Protein AF-I4EIQ4-F1 (afdb_monomer_lite)

Radius of gyration: 16.97 Å; chains: 1; bounding box: 37×33×46 Å

Secondary structure (DSSP, 8-state):
------SSS------TTSHHHHHHHHHHHHHHHHHHHHS-SSSSEEEEEEEEEEE-HHHHHHHHHHHT-EEEEEEEEEE-TTS-EEEEEE-S---HHHHHHHHHHHHHHT-EEEEEEEEEEEE-SSIIIIIHHHH-TTEEEEE-HHHHHHHHHHHTT-----TTTS----PPPGGGGS--SPP-

Foldseek 3Di:
DFDFDDDQGGAGEFDCVPVVSVVVQQVVQVVVLVVCLVPPPDPWAKWKWFFLAADAPVRVVVVCVQQVWAFQKWKWWKAAPVGDIDIDIDRGDDDPVVVVVVCVVCVVVRIGTRHTGMTITITTSYCRHSVVSCVDNRTPDTGRVVVVVVVVCVVVVNDAPPPVPGDDRDYDDSRVVHDHGDDD

pLDDT: mean 83.02, std 15.6, range [35.25, 98.12]

Sequence (184 aa):
MVIVHRDDGPTVNVNFDDPTARDTYFAANRERIAALLADPPGNPIEVKVTFQKPVEWEQFVALRDDVGLQPWSYTFAEISPEGQKWALDHSVVPDDELIASAHREADYAGVCLLGMMVVEGTIPISAEGLGKLAADPRVLLADTTSVEAMQILEEHGIPVPSIDDGPDVHIPSPYWGLDWLPEK

Organism: NCBI:txid1129897

Structure (mmCIF, N/CA/C/O backbone):
data_AF-I4EIQ4-F1
#
_entry.id   AF-I4EIQ4-F1
#
loop_
_atom_site.group_PDB
_atom_site.id
_atom_site.type_symbol
_atom_site.label_atom_id
_atom_site.label_alt_id
_atom_site.label_comp_id
_atom_site.label_asym_id
_atom_site.label_entity_id
_atom_site.label_seq_id
_atom_site.pdbx_PDB_ins_code
_atom_site.Cartn_x
_atom_site.Cartn_y
_atom_site.Cartn_z
_atom_site.occupancy
_atom_site.B_iso_or_equiv
_atom_site.auth_seq_id
_atom_site.auth_comp_id
_atom_site.auth_asym_id
_atom_site.auth_atom_id
_atom_site.pdbx_PDB_model_num
ATOM 1 N N . MET A 1 1 ? -12.337 0.852 -16.578 1.00 38.12 1 MET A N 1
ATOM 2 C CA . MET A 1 1 ? -12.536 1.954 -17.544 1.00 38.12 1 MET A CA 1
ATOM 3 C C . MET A 1 1 ? -11.741 3.143 -17.038 1.00 38.12 1 MET A C 1
ATOM 5 O O . MET A 1 1 ? -12.058 3.615 -15.959 1.00 38.12 1 MET A O 1
ATOM 9 N N . VAL A 1 2 ? -10.696 3.551 -17.762 1.00 38.78 2 VAL A N 1
ATOM 10 C CA . VAL A 1 2 ? -9.850 4.704 -17.414 1.00 38.78 2 VAL A CA 1
ATOM 11 C C . VAL A 1 2 ? -10.578 5.978 -17.836 1.00 38.78 2 VAL A C 1
ATOM 13 O O . VAL A 1 2 ? -10.877 6.139 -19.018 1.00 38.78 2 VAL A O 1
ATOM 16 N N . ILE A 1 3 ? -10.901 6.857 -16.887 1.00 38.47 3 ILE A N 1
ATOM 17 C CA . ILE A 1 3 ? -11.478 8.175 -17.184 1.00 38.47 3 ILE A CA 1
ATOM 18 C C . ILE A 1 3 ? -10.372 9.217 -17.064 1.00 38.47 3 ILE A C 1
ATOM 20 O O . ILE A 1 3 ? -9.922 9.502 -15.958 1.00 38.47 3 ILE A O 1
ATOM 24 N N . VAL A 1 4 ? -9.981 9.781 -18.208 1.00 38.16 4 VAL A N 1
ATOM 25 C CA . VAL A 1 4 ? -9.043 10.902 -18.311 1.00 38.16 4 VAL A CA 1
ATOM 26 C C . VAL A 1 4 ? -9.839 12.205 -18.259 1.00 38.16 4 VAL A C 1
ATOM 28 O O . VAL A 1 4 ? -10.522 12.545 -19.225 1.00 38.16 4 VAL A O 1
ATOM 31 N N . HIS A 1 5 ? -9.769 12.935 -17.145 1.00 35.25 5 HIS A N 1
ATOM 32 C CA . HIS A 1 5 ? -10.213 14.331 -17.087 1.00 35.25 5 HIS A CA 1
ATOM 33 C C . HIS A 1 5 ? -9.047 15.255 -17.451 1.00 35.25 5 HIS A C 1
ATOM 35 O O . HIS A 1 5 ? -7.894 14.908 -17.225 1.00 35.25 5 HIS A O 1
ATOM 41 N N . ARG A 1 6 ? -9.339 16.403 -18.072 1.00 40.53 6 ARG A N 1
ATOM 42 C CA . ARG A 1 6 ? -8.344 17.421 -18.419 1.00 40.53 6 ARG A CA 1
ATOM 43 C C . ARG A 1 6 ? -8.787 18.768 -17.881 1.00 40.53 6 ARG A C 1
ATOM 45 O O . ARG A 1 6 ? -9.749 19.311 -18.404 1.00 40.53 6 ARG A O 1
ATOM 52 N N . ASP A 1 7 ? -8.026 19.236 -16.899 1.00 39.06 7 ASP A N 1
ATOM 53 C CA . ASP A 1 7 ? -7.585 20.627 -16.740 1.00 39.06 7 ASP A CA 1
ATOM 54 C C . ASP A 1 7 ? -6.151 20.652 -16.135 1.00 39.06 7 ASP A C 1
ATOM 56 O O . ASP A 1 7 ? -5.365 21.516 -16.514 1.00 39.06 7 ASP A O 1
ATOM 60 N N . ASP A 1 8 ? -5.740 19.598 -15.394 1.00 48.00 8 ASP A N 1
ATOM 61 C CA . ASP A 1 8 ? -4.433 19.514 -14.691 1.00 48.00 8 ASP A CA 1
ATOM 62 C C . ASP A 1 8 ? -3.483 18.375 -15.156 1.00 48.00 8 ASP A C 1
ATOM 64 O O . ASP A 1 8 ? -2.433 18.144 -14.566 1.00 48.00 8 ASP A O 1
ATOM 68 N N . GLY A 1 9 ? -3.823 17.643 -16.225 1.00 45.16 9 GLY A N 1
ATOM 69 C CA . GLY A 1 9 ? -3.060 16.476 -16.714 1.00 45.16 9 GLY A CA 1
ATOM 70 C C . GLY A 1 9 ? -3.927 15.217 -16.845 1.00 45.16 9 GLY A C 1
ATOM 71 O O . GLY A 1 9 ? -5.092 15.242 -16.456 1.00 45.16 9 GLY A O 1
ATOM 72 N N . PRO A 1 10 ? -3.440 14.125 -17.468 1.00 49.41 10 PRO A N 1
ATOM 73 C CA . PRO A 1 10 ? -4.243 12.922 -17.644 1.00 49.41 10 PRO A CA 1
ATOM 74 C C . PRO A 1 10 ? -4.363 12.118 -16.339 1.00 49.41 10 PRO A C 1
ATOM 76 O O . PRO A 1 10 ? -3.437 11.414 -15.956 1.00 49.41 10 PRO A O 1
ATOM 79 N N . THR A 1 11 ? -5.524 12.161 -15.684 1.00 52.06 11 THR A N 1
ATOM 80 C CA . THR A 1 11 ? -5.809 11.287 -14.531 1.00 52.06 11 THR A CA 1
ATOM 81 C C . THR A 1 11 ? -6.200 9.880 -14.990 1.00 52.06 11 THR A C 1
ATOM 83 O O . THR A 1 11 ? -6.986 9.723 -15.925 1.00 52.06 11 THR A O 1
ATOM 86 N N . VAL A 1 12 ? -5.700 8.842 -14.316 1.00 61.16 12 VAL A N 1
ATOM 87 C CA . VAL A 1 12 ? -6.130 7.450 -14.514 1.00 61.16 12 VAL A CA 1
ATOM 88 C C . VAL A 1 12 ? -6.955 7.018 -13.307 1.00 61.16 12 VAL A C 1
ATOM 90 O O . VAL A 1 12 ? -6.425 6.854 -12.217 1.00 61.16 12 VAL A O 1
ATOM 93 N N . ASN A 1 13 ? -8.258 6.810 -13.505 1.00 65.62 13 ASN A N 1
ATOM 94 C CA . ASN A 1 13 ? -9.160 6.348 -12.448 1.00 65.62 13 ASN A CA 1
ATOM 95 C C . ASN A 1 13 ? -9.653 4.920 -12.689 1.00 65.62 13 ASN A C 1
ATOM 97 O O . ASN A 1 13 ? -9.972 4.535 -13.818 1.00 65.62 13 ASN A O 1
ATOM 101 N N . VAL A 1 14 ? -9.779 4.162 -11.601 1.00 74.00 14 VAL A N 1
ATOM 102 C CA . VAL A 1 14 ? -10.400 2.835 -11.563 1.00 74.00 14 VAL A CA 1
ATOM 103 C C . VAL A 1 14 ? -11.652 2.931 -10.699 1.00 74.00 14 VAL A C 1
ATOM 105 O O . VAL A 1 14 ? -11.593 3.394 -9.564 1.00 74.00 14 VAL A O 1
ATOM 108 N N . ASN A 1 15 ? -12.794 2.494 -11.232 1.00 80.56 15 ASN A N 1
ATOM 109 C CA . ASN A 1 15 ? -14.008 2.362 -10.433 1.00 80.56 15 ASN A CA 1
ATOM 110 C C . ASN A 1 15 ? -13.930 1.077 -9.598 1.00 80.56 15 ASN A C 1
ATOM 112 O O . ASN A 1 15 ? -14.175 -0.007 -10.124 1.00 80.56 15 ASN A O 1
ATOM 116 N N . PHE A 1 16 ? -13.589 1.198 -8.318 1.00 84.44 16 PHE A N 1
ATOM 117 C CA . PHE A 1 16 ? -13.493 0.055 -7.409 1.00 84.44 16 PHE A CA 1
ATOM 118 C C . PHE A 1 16 ? -14.843 -0.438 -6.866 1.00 84.44 16 PHE A C 1
ATOM 120 O O . PHE A 1 16 ? -14.894 -1.542 -6.320 1.00 84.44 16 PHE A O 1
ATOM 127 N N . ASP A 1 17 ? -15.928 0.318 -7.074 1.00 83.00 17 ASP A N 1
ATOM 128 C CA . ASP A 1 17 ? -17.291 -0.104 -6.723 1.00 83.00 17 ASP A CA 1
ATOM 129 C C . ASP A 1 17 ? -17.864 -1.117 -7.726 1.00 83.00 17 ASP A C 1
ATOM 131 O O . ASP A 1 17 ? -18.817 -1.827 -7.412 1.00 83.00 17 ASP A O 1
ATOM 135 N N . ASP A 1 18 ? -17.288 -1.208 -8.931 1.00 85.69 18 ASP A N 1
ATOM 136 C CA . ASP A 1 18 ? -17.570 -2.280 -9.888 1.00 85.69 18 ASP A CA 1
ATOM 137 C C . ASP A 1 18 ? -16.641 -3.474 -9.599 1.00 85.69 18 ASP A C 1
ATOM 139 O O . ASP A 1 18 ? -15.436 -3.391 -9.873 1.00 85.69 18 ASP A O 1
ATOM 143 N N . PRO A 1 19 ? -17.169 -4.613 -9.099 1.00 87.25 19 PRO A N 1
ATOM 144 C CA . PRO A 1 19 ? -16.361 -5.792 -8.803 1.00 87.25 19 PRO A CA 1
ATOM 145 C C . PRO A 1 19 ? -15.567 -6.291 -10.011 1.00 87.25 19 PRO A C 1
ATOM 147 O O . PRO A 1 19 ? -14.435 -6.737 -9.855 1.00 87.25 19 PRO A O 1
ATOM 150 N N . THR A 1 20 ? -16.113 -6.168 -11.223 1.00 88.69 20 THR A N 1
ATOM 151 C CA . THR A 1 20 ? -15.429 -6.605 -12.447 1.00 88.69 20 THR A CA 1
ATOM 152 C C . THR A 1 20 ? -14.213 -5.729 -12.715 1.00 88.69 20 THR A C 1
ATOM 154 O O . THR A 1 20 ? -13.130 -6.240 -13.008 1.00 88.69 20 THR A O 1
ATOM 157 N N . ALA A 1 21 ? -14.368 -4.408 -12.600 1.00 85.94 21 ALA A N 1
ATOM 158 C CA . ALA A 1 21 ? -13.275 -3.464 -12.800 1.00 85.94 21 ALA A CA 1
ATOM 159 C C . ALA A 1 21 ? -12.193 -3.614 -11.722 1.00 85.94 21 ALA A C 1
ATOM 161 O O . ALA A 1 21 ? -11.009 -3.654 -12.060 1.00 85.94 21 ALA A O 1
ATOM 162 N N . ARG A 1 22 ? -12.589 -3.770 -10.452 1.00 87.88 22 ARG A N 1
ATOM 163 C CA . ARG A 1 22 ? -11.679 -4.044 -9.333 1.00 87.88 22 ARG A CA 1
ATOM 164 C C . ARG A 1 22 ? -10.887 -5.329 -9.544 1.00 87.88 22 ARG A C 1
ATOM 166 O O . ARG A 1 22 ? -9.663 -5.310 -9.461 1.00 87.88 22 ARG A O 1
ATOM 173 N N . ASP A 1 23 ? -11.563 -6.438 -9.825 1.00 90.19 23 ASP A N 1
ATOM 174 C CA . ASP A 1 23 ? -10.914 -7.745 -9.927 1.00 90.19 23 ASP A CA 1
ATOM 175 C C . ASP A 1 23 ? -9.985 -7.799 -11.153 1.00 90.19 23 ASP A C 1
ATOM 177 O O . ASP A 1 23 ? -8.884 -8.350 -11.073 1.00 90.19 23 ASP A O 1
ATOM 181 N N . THR A 1 24 ? -10.378 -7.142 -12.253 1.00 91.12 24 THR A N 1
ATOM 182 C CA . THR A 1 24 ? -9.517 -6.937 -13.431 1.00 91.12 24 THR A CA 1
ATOM 183 C C . THR A 1 24 ? -8.270 -6.138 -13.064 1.00 91.12 24 THR A C 1
ATOM 185 O O . THR A 1 24 ? -7.164 -6.513 -13.444 1.00 91.12 24 THR A O 1
ATOM 188 N N . TYR A 1 25 ? -8.428 -5.057 -12.298 1.00 90.94 25 TYR A N 1
ATOM 189 C CA . TYR A 1 25 ? -7.306 -4.234 -11.863 1.00 90.94 25 TYR A CA 1
ATOM 190 C C . TYR A 1 25 ? -6.347 -4.999 -10.943 1.00 90.94 25 TYR A C 1
ATOM 192 O O . TYR A 1 25 ? -5.134 -4.949 -11.135 1.00 90.94 25 TYR A O 1
ATOM 200 N N . PHE A 1 26 ? -6.873 -5.770 -9.988 1.00 91.94 26 PHE A N 1
ATOM 201 C CA . PHE A 1 26 ? -6.058 -6.602 -9.101 1.00 91.94 26 PHE A CA 1
ATOM 202 C C . PHE A 1 26 ? -5.312 -7.698 -9.865 1.00 91.94 26 PHE A C 1
ATOM 204 O O . PHE A 1 26 ? -4.157 -7.983 -9.550 1.00 91.94 26 PHE A O 1
ATOM 211 N N . ALA A 1 27 ? -5.944 -8.313 -10.869 1.00 93.50 27 ALA A N 1
ATOM 212 C CA . ALA A 1 27 ? -5.282 -9.281 -11.737 1.00 93.50 27 ALA A CA 1
ATOM 213 C C . ALA A 1 27 ? -4.138 -8.635 -12.529 1.00 93.50 27 ALA A C 1
ATOM 215 O O . ALA A 1 27 ? -3.014 -9.129 -12.457 1.00 93.50 27 ALA A O 1
ATOM 216 N N . ALA A 1 28 ? -4.395 -7.494 -13.174 1.00 92.56 28 ALA A N 1
ATOM 217 C CA . ALA A 1 28 ? -3.375 -6.744 -13.902 1.00 92.56 28 ALA A CA 1
ATOM 218 C C . ALA A 1 28 ? -2.206 -6.344 -12.990 1.00 92.56 28 ALA A C 1
ATOM 220 O O . ALA A 1 28 ? -1.049 -6.512 -13.355 1.00 92.56 28 ALA A O 1
ATOM 221 N N . ASN A 1 29 ? -2.483 -5.896 -11.763 1.00 93.44 29 ASN A N 1
ATOM 222 C CA . ASN A 1 29 ? -1.425 -5.533 -10.827 1.00 93.44 29 ASN A CA 1
ATOM 223 C C . ASN A 1 29 ? -0.561 -6.733 -10.406 1.00 93.44 29 ASN A C 1
ATOM 225 O O . ASN A 1 29 ? 0.654 -6.607 -10.301 1.00 93.44 29 ASN A O 1
ATOM 229 N N . ARG A 1 30 ? -1.154 -7.919 -10.219 1.00 94.31 30 ARG A N 1
ATOM 230 C CA . ARG A 1 30 ? -0.376 -9.144 -9.963 1.00 94.31 30 ARG A CA 1
ATOM 231 C C . ARG A 1 30 ? 0.522 -9.510 -11.143 1.00 94.31 30 ARG A C 1
ATOM 233 O O . ARG A 1 30 ? 1.662 -9.911 -10.926 1.00 94.31 30 ARG A O 1
ATOM 240 N N . GLU A 1 31 ? 0.026 -9.362 -12.368 1.00 95.12 31 GLU A N 1
ATOM 241 C CA . GLU A 1 31 ? 0.820 -9.588 -13.580 1.00 95.12 31 GLU A CA 1
ATOM 242 C C . GLU A 1 31 ? 1.982 -8.589 -13.687 1.00 95.12 31 GLU A C 1
ATOM 244 O O . GLU A 1 31 ? 3.107 -9.008 -13.955 1.00 95.12 31 GLU A O 1
ATOM 249 N N . ARG A 1 32 ? 1.755 -7.304 -13.376 1.00 93.44 32 ARG A N 1
ATOM 250 C CA . ARG A 1 32 ? 2.822 -6.289 -13.303 1.00 93.44 32 ARG A CA 1
ATOM 251 C C . ARG A 1 32 ? 3.892 -6.651 -12.283 1.00 93.44 32 ARG A C 1
ATOM 253 O O . ARG A 1 32 ? 5.069 -6.621 -12.617 1.00 93.44 32 ARG A O 1
ATOM 260 N N . ILE A 1 33 ? 3.506 -7.036 -11.064 1.00 95.38 33 ILE A N 1
ATOM 261 C CA . ILE A 1 33 ? 4.466 -7.457 -10.031 1.00 95.38 33 ILE A CA 1
ATOM 262 C C . ILE A 1 33 ? 5.289 -8.651 -10.520 1.00 95.38 33 ILE A C 1
ATOM 264 O O . ILE A 1 33 ? 6.509 -8.657 -10.369 1.00 95.38 33 ILE A O 1
ATOM 268 N N . ALA A 1 34 ? 4.647 -9.650 -11.133 1.00 95.81 34 ALA A N 1
ATOM 269 C CA . ALA A 1 34 ? 5.350 -10.805 -11.683 1.00 95.81 34 ALA A CA 1
ATOM 270 C C . ALA A 1 34 ? 6.344 -10.405 -12.788 1.00 95.81 34 ALA A C 1
ATOM 272 O O . ALA A 1 34 ? 7.460 -10.924 -12.810 1.00 95.81 34 ALA A O 1
ATOM 273 N N . ALA A 1 35 ? 5.971 -9.467 -13.663 1.00 94.75 35 ALA A N 1
ATOM 274 C CA . ALA A 1 35 ? 6.854 -8.929 -14.694 1.00 94.75 35 ALA A CA 1
ATOM 275 C C . ALA A 1 35 ? 8.040 -8.157 -14.092 1.00 94.75 35 ALA A C 1
ATOM 277 O O . ALA A 1 35 ? 9.180 -8.427 -14.458 1.00 94.75 35 ALA A O 1
ATOM 278 N N . LEU A 1 36 ? 7.794 -7.282 -13.111 1.00 94.38 36 LEU A N 1
ATOM 279 C CA . LEU A 1 36 ? 8.836 -6.520 -12.412 1.00 94.38 36 LEU A CA 1
ATOM 280 C C . LEU A 1 36 ? 9.840 -7.434 -11.700 1.00 94.38 36 LEU A C 1
ATOM 282 O O . LEU A 1 36 ? 11.038 -7.180 -11.738 1.00 94.38 36 LEU A O 1
ATOM 286 N N . LEU A 1 37 ? 9.370 -8.515 -11.072 1.00 95.06 37 LEU A N 1
ATOM 287 C CA . LEU A 1 37 ? 10.241 -9.501 -10.424 1.00 95.06 37 LEU A CA 1
ATOM 288 C C . LEU A 1 37 ? 11.074 -10.314 -11.427 1.00 95.06 37 LEU A C 1
ATOM 290 O O . LEU A 1 37 ? 12.139 -10.811 -11.059 1.00 95.06 37 LEU A O 1
ATOM 294 N N . ALA A 1 38 ? 10.592 -10.481 -12.661 1.00 95.44 38 ALA A N 1
ATOM 295 C CA . ALA A 1 38 ? 11.288 -11.219 -13.712 1.00 95.44 38 ALA A CA 1
ATOM 296 C C . ALA A 1 38 ? 12.316 -10.356 -14.462 1.00 95.44 38 ALA A C 1
ATOM 298 O O . ALA A 1 38 ? 13.394 -10.857 -14.782 1.00 95.44 38 ALA A O 1
ATOM 299 N N . ASP A 1 39 ? 11.991 -9.088 -14.721 1.00 91.38 39 ASP A N 1
ATOM 300 C CA . ASP A 1 39 ? 12.844 -8.128 -15.429 1.00 91.38 39 ASP A CA 1
ATOM 301 C C . ASP A 1 39 ? 12.786 -6.741 -14.754 1.00 91.38 39 ASP A C 1
ATOM 303 O O . ASP A 1 39 ? 11.965 -5.895 -15.118 1.00 91.38 39 ASP A O 1
ATOM 307 N N . PRO A 1 40 ? 13.610 -6.508 -13.714 1.00 86.75 40 PRO A N 1
ATOM 308 C CA . PRO A 1 40 ? 13.602 -5.262 -12.954 1.00 86.75 40 PRO A CA 1
ATOM 309 C C . PRO A 1 40 ? 14.083 -4.068 -13.802 1.00 86.75 40 PRO A C 1
ATOM 311 O O . PRO A 1 40 ? 15.256 -4.036 -14.183 1.00 86.75 40 PRO A O 1
ATOM 314 N N . PRO A 1 41 ? 13.255 -3.029 -14.031 1.00 79.12 41 PRO A N 1
ATOM 315 C CA . PRO A 1 41 ? 13.676 -1.835 -14.773 1.00 79.12 41 PRO A CA 1
ATOM 316 C C . PRO A 1 41 ? 14.589 -0.905 -13.950 1.00 79.12 41 PRO A C 1
ATOM 318 O O . PRO A 1 41 ? 15.204 0.011 -14.488 1.00 79.12 41 PRO A O 1
ATOM 321 N N . GLY A 1 42 ? 14.665 -1.128 -12.635 1.00 80.19 42 GLY A N 1
ATOM 322 C CA . GLY A 1 42 ? 15.384 -0.324 -11.647 1.00 80.19 42 GLY A CA 1
ATOM 323 C C . GLY A 1 42 ? 15.125 -0.857 -10.233 1.00 80.19 42 GLY A C 1
ATOM 324 O O . GLY A 1 42 ? 14.336 -1.783 -10.058 1.00 80.19 42 GLY A O 1
ATOM 325 N N . ASN A 1 43 ? 15.812 -0.330 -9.217 1.00 82.75 43 ASN A N 1
ATOM 326 C CA . ASN A 1 43 ? 15.623 -0.746 -7.822 1.00 82.75 43 ASN A CA 1
ATOM 327 C C . ASN A 1 43 ? 16.134 0.351 -6.860 1.00 82.75 43 ASN A C 1
ATOM 329 O O . ASN A 1 43 ? 17.309 0.714 -6.977 1.00 82.75 43 ASN A O 1
ATOM 333 N N . PRO A 1 44 ? 15.332 0.859 -5.902 1.00 91.12 44 PRO A N 1
ATOM 334 C CA . PRO A 1 44 ? 13.953 0.477 -5.567 1.00 91.12 44 PRO A CA 1
ATOM 335 C C . PRO A 1 44 ? 12.901 1.063 -6.520 1.00 91.12 44 PRO A C 1
ATOM 337 O O . PRO A 1 44 ? 13.220 1.897 -7.363 1.00 91.12 44 PRO A O 1
ATOM 340 N N . ILE A 1 45 ? 11.648 0.622 -6.375 1.00 91.31 45 ILE A N 1
ATOM 341 C CA . ILE A 1 45 ? 10.481 1.209 -7.055 1.00 91.31 45 ILE A CA 1
ATOM 342 C C . ILE A 1 45 ? 9.500 1.790 -6.061 1.00 91.31 45 ILE A C 1
ATOM 344 O O . ILE A 1 45 ? 9.460 1.360 -4.910 1.00 91.31 45 ILE A O 1
ATOM 348 N N . GLU A 1 46 ? 8.668 2.706 -6.536 1.00 90.88 46 GLU A N 1
ATOM 349 C CA . GLU A 1 46 ? 7.507 3.171 -5.794 1.00 90.88 46 GLU A CA 1
ATOM 350 C C . GLU A 1 46 ? 6.429 2.086 -5.693 1.00 90.88 46 GLU A C 1
ATOM 352 O O . GLU A 1 46 ? 6.213 1.291 -6.614 1.00 90.88 46 GLU A O 1
ATOM 357 N N . VAL A 1 47 ? 5.735 2.075 -4.560 1.00 93.44 47 VAL A N 1
ATOM 358 C CA . VAL A 1 47 ? 4.594 1.207 -4.296 1.00 93.44 47 VAL A CA 1
ATOM 359 C C . VAL A 1 47 ? 3.571 1.934 -3.428 1.00 93.44 47 VAL A C 1
ATOM 361 O O . VAL A 1 47 ? 3.924 2.608 -2.458 1.00 93.44 47 VAL A O 1
ATOM 364 N N . LYS A 1 48 ? 2.287 1.745 -3.743 1.00 94.00 48 LYS A N 1
ATOM 365 C CA . LYS A 1 48 ? 1.162 2.096 -2.868 1.00 94.00 48 LYS A CA 1
ATOM 366 C C . LYS A 1 48 ? 0.549 0.826 -2.299 1.00 94.00 48 LYS A C 1
ATOM 368 O O . LYS A 1 48 ? -0.063 0.031 -3.008 1.00 94.00 48 LYS A O 1
ATOM 373 N N . VAL A 1 49 ? 0.711 0.623 -1.003 1.00 96.00 49 VAL A N 1
ATOM 374 C CA . VAL A 1 49 ? 0.191 -0.527 -0.269 1.00 96.00 49 VAL A CA 1
ATOM 375 C C . VAL A 1 49 ? -1.180 -0.180 0.284 1.00 96.00 49 VAL A C 1
ATOM 377 O O . VAL A 1 49 ? -1.326 0.785 1.022 1.00 96.00 49 VAL A O 1
ATOM 380 N N . THR A 1 50 ? -2.189 -0.974 -0.054 1.00 95.94 50 THR A N 1
ATOM 381 C CA . THR A 1 50 ? -3.509 -0.943 0.584 1.00 95.94 50 THR A CA 1
ATOM 382 C C . THR A 1 50 ? -3.673 -2.201 1.420 1.00 95.94 50 THR A C 1
ATOM 384 O O . THR A 1 50 ? -3.527 -3.309 0.895 1.00 95.94 50 THR A O 1
ATOM 387 N N . PHE A 1 51 ? -3.999 -2.050 2.699 1.00 96.31 51 PHE A N 1
ATOM 388 C CA . PHE A 1 51 ? -4.270 -3.174 3.591 1.00 96.31 51 PHE A CA 1
ATOM 389 C C . PHE A 1 51 ? -5.735 -3.623 3.513 1.00 96.31 51 PHE A C 1
ATOM 391 O O . PHE A 1 51 ? -6.624 -2.864 3.136 1.00 96.31 51 PHE A O 1
ATOM 398 N N . GLN A 1 52 ? -5.999 -4.888 3.843 1.00 94.38 52 GLN A N 1
ATOM 399 C CA . GLN A 1 52 ? -7.362 -5.437 3.897 1.00 94.38 52 GLN A CA 1
ATOM 400 C C . GLN A 1 52 ? -8.149 -4.897 5.097 1.00 94.38 52 GLN A C 1
ATOM 402 O O . GLN A 1 52 ? -9.363 -4.717 5.019 1.00 94.38 52 GLN A O 1
ATOM 407 N N . LYS A 1 53 ? -7.443 -4.655 6.204 1.00 94.81 53 LYS A N 1
ATOM 408 C CA . LYS A 1 53 ? -7.922 -4.053 7.449 1.00 94.81 53 LYS A CA 1
ATOM 409 C C . LYS A 1 53 ? -6.829 -3.124 7.994 1.00 94.81 53 LYS A C 1
ATOM 411 O O . LYS A 1 53 ? -5.670 -3.328 7.630 1.00 94.81 53 LYS A O 1
ATOM 416 N N . PRO A 1 54 ? -7.175 -2.164 8.867 1.00 95.06 54 PRO A N 1
ATOM 417 C CA . PRO A 1 54 ? -6.209 -1.342 9.573 1.00 95.06 54 PRO A CA 1
ATOM 418 C C . PRO A 1 54 ? -5.127 -2.201 10.227 1.00 95.06 54 PRO A C 1
ATOM 420 O O . PRO A 1 54 ? -5.427 -3.203 10.881 1.00 95.06 54 PRO A O 1
ATOM 423 N N . VAL A 1 55 ? -3.871 -1.829 9.997 1.00 94.88 55 VAL A N 1
ATOM 424 C CA . VAL A 1 55 ? -2.696 -2.489 10.565 1.00 94.88 55 VAL A CA 1
ATOM 425 C C . VAL A 1 55 ? -2.148 -1.626 11.689 1.00 94.88 55 VAL A C 1
ATOM 427 O O . VAL A 1 55 ? -1.865 -0.441 11.502 1.00 94.88 55 VAL A O 1
ATOM 430 N N . GLU A 1 56 ? -1.977 -2.238 12.855 1.00 92.88 56 GLU A N 1
ATOM 431 C CA . GLU A 1 56 ? -1.396 -1.589 14.028 1.00 92.88 56 GLU A CA 1
ATOM 432 C C . GLU A 1 56 ? 0.057 -1.166 13.778 1.00 92.88 56 GLU A C 1
ATOM 434 O O . GLU A 1 56 ? 0.785 -1.808 13.011 1.00 92.88 56 GLU A O 1
ATOM 439 N N . TRP A 1 57 ? 0.511 -0.123 14.477 1.00 90.00 57 TRP A N 1
ATOM 440 C CA . TRP A 1 57 ? 1.853 0.445 14.305 1.00 90.00 57 TRP A CA 1
ATOM 441 C C . TRP A 1 57 ? 2.970 -0.604 14.378 1.00 90.00 57 TRP A C 1
ATOM 443 O O . TRP A 1 57 ? 3.772 -0.732 13.455 1.00 90.00 57 TRP A O 1
ATOM 453 N N . GLU A 1 58 ? 2.975 -1.425 15.428 1.00 91.81 58 GLU A N 1
ATOM 454 C CA . GLU A 1 58 ? 4.002 -2.452 15.635 1.00 91.81 58 GLU A CA 1
ATOM 455 C C . GLU A 1 58 ? 4.007 -3.511 14.519 1.00 91.81 58 GLU A C 1
ATOM 457 O O . GLU A 1 58 ? 5.063 -3.954 14.062 1.00 91.81 58 GLU A O 1
ATOM 462 N N . GLN A 1 59 ? 2.820 -3.904 14.044 1.00 94.81 59 GLN A N 1
ATOM 463 C CA . GLN A 1 59 ? 2.666 -4.894 12.977 1.00 94.81 59 GLN A CA 1
ATOM 464 C C . GLN A 1 59 ? 3.157 -4.363 11.631 1.00 94.81 59 GLN A C 1
ATOM 466 O O . GLN A 1 59 ? 3.705 -5.125 10.826 1.00 94.81 59 GLN A O 1
ATOM 471 N N . PHE A 1 60 ? 2.937 -3.074 11.386 1.00 94.06 60 PHE A N 1
ATOM 472 C CA . PHE A 1 60 ? 3.436 -2.384 10.211 1.00 94.06 60 PHE A CA 1
ATOM 473 C C . PHE A 1 60 ? 4.947 -2.198 10.270 1.00 94.06 60 PHE A C 1
ATOM 475 O O . PHE A 1 60 ? 5.600 -2.511 9.286 1.00 94.06 60 PHE A O 1
ATOM 482 N N . VAL A 1 61 ? 5.515 -1.757 11.398 1.00 92.75 61 VAL A N 1
ATOM 483 C CA . VAL A 1 61 ? 6.973 -1.629 11.564 1.00 92.75 61 VAL A CA 1
ATOM 484 C C . VAL A 1 61 ? 7.654 -2.967 11.290 1.00 92.75 61 VAL A C 1
ATOM 486 O O . VAL A 1 61 ? 8.593 -3.025 10.500 1.00 92.75 61 VAL A O 1
ATOM 489 N N . ALA A 1 62 ? 7.118 -4.056 11.848 1.00 95.56 62 ALA A N 1
ATOM 490 C CA . ALA A 1 62 ? 7.622 -5.396 11.578 1.00 95.56 62 ALA A CA 1
ATOM 491 C C . ALA A 1 62 ? 7.548 -5.759 10.085 1.00 95.56 62 ALA A C 1
ATOM 493 O O . ALA A 1 62 ? 8.527 -6.255 9.540 1.00 95.56 62 ALA A O 1
ATOM 494 N N . LEU A 1 63 ? 6.421 -5.491 9.411 1.00 96.56 63 LEU A N 1
ATOM 495 C CA . LEU A 1 63 ? 6.282 -5.731 7.969 1.00 96.56 63 LEU A CA 1
ATOM 496 C C . LEU A 1 63 ? 7.269 -4.888 7.156 1.00 96.56 63 LEU A C 1
ATOM 498 O O . LEU A 1 63 ? 7.945 -5.412 6.278 1.00 96.56 63 LEU A O 1
ATOM 502 N N . ARG A 1 64 ? 7.344 -3.590 7.453 1.00 95.44 64 ARG A N 1
ATOM 503 C CA . ARG A 1 64 ? 8.198 -2.608 6.787 1.00 95.44 64 ARG A CA 1
ATOM 504 C C . ARG A 1 64 ? 9.652 -3.052 6.822 1.00 95.44 64 ARG A C 1
ATOM 506 O O . ARG A 1 64 ? 10.293 -3.093 5.776 1.00 95.44 64 ARG A O 1
ATOM 513 N N . ASP A 1 65 ? 10.144 -3.394 8.007 1.00 96.25 65 ASP A N 1
ATOM 514 C CA . ASP A 1 65 ? 11.532 -3.800 8.211 1.00 96.25 65 ASP A CA 1
ATOM 515 C C . ASP A 1 65 ? 11.820 -5.149 7.536 1.00 96.25 65 ASP A C 1
ATOM 517 O O . ASP A 1 65 ? 12.884 -5.333 6.948 1.00 96.25 65 ASP A O 1
ATOM 521 N N . ASP A 1 66 ? 10.851 -6.066 7.561 1.00 97.81 66 ASP A N 1
ATOM 522 C CA . ASP A 1 66 ? 10.961 -7.402 6.972 1.00 97.81 66 ASP A CA 1
ATOM 523 C C . ASP A 1 66 ? 11.003 -7.393 5.433 1.00 97.81 66 ASP A C 1
ATOM 525 O O . ASP A 1 66 ? 11.698 -8.216 4.839 1.00 97.81 66 ASP A O 1
ATOM 529 N N . VAL A 1 67 ? 10.304 -6.454 4.781 1.00 97.75 67 VAL A N 1
ATOM 530 C CA . VAL A 1 67 ? 10.283 -6.320 3.305 1.00 97.75 67 VAL A CA 1
ATOM 531 C C . VAL A 1 67 ? 11.160 -5.177 2.778 1.00 97.75 67 VAL A C 1
ATOM 533 O O . VAL A 1 67 ? 11.261 -4.970 1.568 1.00 97.75 67 VAL A O 1
ATOM 536 N N . GLY A 1 68 ? 11.785 -4.403 3.667 1.00 96.69 68 GLY A N 1
ATOM 537 C CA . GLY A 1 68 ? 12.603 -3.243 3.311 1.00 96.69 68 GLY A CA 1
ATOM 538 C C . GLY A 1 68 ? 11.814 -2.063 2.731 1.00 96.69 68 GLY A C 1
ATOM 539 O O . GLY A 1 68 ? 12.375 -1.290 1.956 1.00 96.69 68 GLY A O 1
ATOM 540 N N . LEU A 1 69 ? 10.533 -1.911 3.079 1.00 95.81 69 LEU A N 1
ATOM 541 C CA . LEU A 1 69 ? 9.710 -0.773 2.653 1.00 95.81 69 LEU A CA 1
ATOM 542 C C . LEU A 1 69 ? 10.255 0.531 3.267 1.00 95.81 69 LEU A C 1
ATOM 544 O O . LEU A 1 69 ? 10.525 0.594 4.463 1.00 95.81 69 LEU A O 1
ATOM 548 N N . GLN A 1 70 ? 10.403 1.576 2.458 1.00 93.75 70 GLN A N 1
ATOM 549 C CA . GLN A 1 70 ? 10.840 2.918 2.856 1.00 9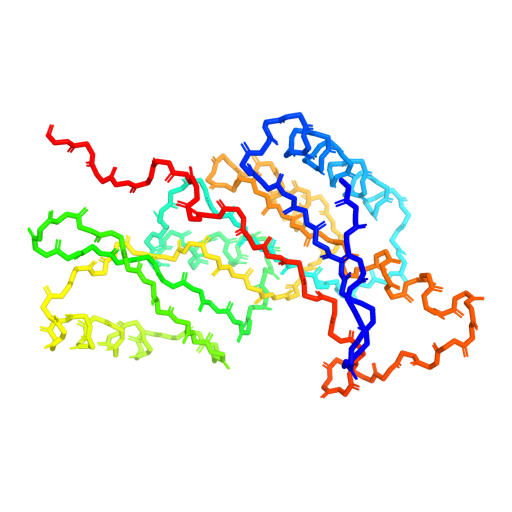3.75 70 GLN A CA 1
ATOM 550 C C . GLN A 1 70 ? 9.703 3.906 2.567 1.00 93.75 70 GLN A C 1
ATOM 552 O O . GLN A 1 70 ? 9.585 4.380 1.434 1.00 93.75 70 GLN A O 1
ATOM 557 N N . PRO A 1 71 ? 8.814 4.167 3.536 1.00 91.50 71 PRO A N 1
ATOM 558 C CA . PRO A 1 71 ? 7.560 4.839 3.249 1.00 91.50 71 PRO A CA 1
ATOM 559 C C . PRO A 1 71 ? 7.635 6.356 3.512 1.00 91.50 71 PRO A C 1
ATOM 561 O O . PRO A 1 71 ? 8.411 6.814 4.352 1.00 91.50 71 PRO A O 1
ATOM 564 N N . TRP A 1 72 ? 6.825 7.152 2.809 1.00 87.62 72 TRP A N 1
ATOM 565 C CA . TRP A 1 72 ? 6.778 8.624 2.918 1.00 87.62 72 TRP A CA 1
ATOM 566 C C . TRP A 1 72 ? 5.363 9.200 3.052 1.00 87.62 72 TRP A C 1
ATOM 568 O O . TRP A 1 72 ? 5.227 10.369 3.404 1.00 87.62 72 TRP A O 1
ATOM 578 N N . SER A 1 73 ? 4.316 8.409 2.795 1.00 87.94 73 SER A N 1
ATOM 579 C CA . SER A 1 73 ? 2.920 8.825 2.972 1.00 87.94 73 SER A CA 1
ATOM 580 C C . SER A 1 73 ? 2.077 7.704 3.573 1.00 87.94 73 SER A C 1
ATOM 582 O O . SER A 1 73 ? 2.332 6.524 3.316 1.00 87.94 73 SER A O 1
ATOM 584 N N . TYR A 1 74 ? 1.091 8.073 4.390 1.00 88.94 74 TYR A N 1
ATOM 585 C CA . TYR A 1 74 ? 0.279 7.160 5.193 1.00 88.94 74 TYR A CA 1
ATOM 586 C C . TYR A 1 74 ? -1.135 7.696 5.300 1.00 88.94 74 TYR A C 1
ATOM 588 O O . TYR A 1 74 ? -1.335 8.883 5.545 1.00 88.94 74 TYR A O 1
ATOM 596 N N . THR A 1 75 ? -2.096 6.788 5.223 1.00 91.44 75 THR A N 1
ATOM 597 C CA . THR A 1 75 ? -3.488 7.048 5.572 1.00 91.44 75 THR A CA 1
ATOM 598 C C . THR A 1 75 ? -3.849 6.170 6.753 1.00 91.44 75 THR A C 1
ATOM 600 O O . THR A 1 75 ? -3.811 4.936 6.654 1.00 91.44 75 THR A O 1
ATOM 603 N N . PHE A 1 76 ? -4.228 6.787 7.864 1.00 90.94 76 PHE A N 1
ATOM 604 C CA . PHE A 1 76 ? -4.814 6.090 8.996 1.00 90.94 76 PHE A CA 1
ATOM 605 C C . PHE A 1 76 ? -6.316 5.923 8.810 1.00 90.94 76 PHE A C 1
ATOM 607 O O . PHE A 1 76 ? -6.990 6.812 8.299 1.00 90.94 76 PHE A O 1
ATOM 614 N N . ALA A 1 77 ? -6.838 4.779 9.240 1.00 92.75 77 ALA A N 1
ATOM 615 C CA . ALA A 1 77 ? -8.264 4.547 9.372 1.00 92.75 77 ALA A CA 1
ATOM 616 C C . ALA A 1 77 ? -8.723 4.904 10.784 1.00 92.75 77 ALA A C 1
ATOM 618 O O . ALA A 1 77 ? -8.099 4.529 11.780 1.00 92.75 77 ALA A O 1
ATOM 619 N N . GLU A 1 78 ? -9.864 5.570 10.856 1.00 91.75 78 GLU A N 1
ATOM 620 C CA . GLU A 1 78 ? -10.476 6.030 12.092 1.00 91.75 78 GLU A CA 1
ATOM 621 C C . GLU A 1 78 ? -11.969 5.680 12.105 1.00 91.75 78 GLU A C 1
ATOM 623 O O . GLU A 1 78 ? -12.599 5.474 11.060 1.00 91.75 78 GLU A O 1
ATOM 628 N N . ILE A 1 79 ? -12.556 5.618 13.298 1.00 91.88 79 ILE A N 1
ATOM 629 C CA . ILE A 1 79 ? -13.992 5.403 13.482 1.00 91.88 79 ILE A CA 1
ATOM 630 C C . ILE A 1 79 ? -14.582 6.426 14.454 1.00 91.88 79 ILE A C 1
ATOM 632 O O . ILE A 1 79 ? -14.042 6.657 15.534 1.00 91.88 79 ILE A O 1
ATOM 636 N N . SER A 1 80 ? -15.708 7.036 14.087 1.00 90.19 80 SER A N 1
ATOM 637 C CA . SER A 1 80 ? -16.441 7.938 14.980 1.00 90.19 80 SER A CA 1
ATOM 638 C C . SER A 1 80 ? -17.233 7.171 16.049 1.00 90.19 80 SER A C 1
ATOM 640 O O . SER A 1 80 ? -17.488 5.971 15.889 1.00 90.19 80 SER A O 1
ATOM 642 N N . PRO A 1 81 ? -17.714 7.842 17.112 1.00 87.31 81 PRO A N 1
ATOM 643 C CA . PRO A 1 81 ? -18.563 7.221 18.131 1.00 87.31 81 PRO A CA 1
ATOM 644 C C . PRO A 1 81 ? -19.865 6.634 17.566 1.00 87.31 81 PRO A C 1
ATOM 646 O O . PRO A 1 81 ? -20.415 5.679 18.112 1.00 87.31 81 PRO A O 1
ATOM 649 N N . GLU A 1 82 ? -20.358 7.177 16.451 1.00 90.31 82 GLU A N 1
ATOM 650 C CA . GLU A 1 82 ? -21.543 6.704 15.726 1.00 90.31 82 GLU A CA 1
ATOM 651 C C . GLU A 1 82 ? -21.249 5.499 14.815 1.00 90.31 82 GLU A C 1
ATOM 653 O O . GLU A 1 82 ? -22.165 4.954 14.194 1.00 90.31 82 GLU A O 1
ATOM 658 N N . GLY A 1 83 ? -19.988 5.069 14.729 1.00 87.56 83 GLY A N 1
ATOM 659 C CA . GLY A 1 83 ? -19.543 3.977 13.868 1.00 87.56 83 GLY A CA 1
ATOM 660 C C . GLY A 1 83 ? -19.284 4.393 12.419 1.00 87.56 83 GLY A C 1
ATOM 661 O O . GLY A 1 83 ? -19.286 3.537 11.534 1.00 87.56 83 GLY A O 1
ATOM 662 N N . GLN A 1 84 ? -19.096 5.689 12.146 1.00 88.69 84 GLN A N 1
ATOM 663 C CA . GLN A 1 84 ? -18.764 6.178 10.808 1.00 88.69 84 GLN A CA 1
ATOM 664 C C . GLN A 1 84 ? -17.261 6.044 10.540 1.00 88.69 84 GLN A C 1
ATOM 666 O O . GLN A 1 84 ? -16.453 6.284 11.429 1.00 88.69 84 GLN A O 1
ATOM 671 N N . LYS A 1 85 ? -16.889 5.707 9.301 1.00 90.50 85 LYS A N 1
ATOM 672 C CA . LYS A 1 85 ? -15.496 5.682 8.834 1.00 90.50 85 LYS A CA 1
ATOM 673 C C . LYS A 1 85 ? -14.921 7.088 8.678 1.00 90.50 85 LYS A C 1
ATOM 675 O O . LYS A 1 85 ? -15.576 7.953 8.092 1.00 90.50 85 LYS A O 1
ATOM 680 N N . TRP A 1 86 ? -13.693 7.262 9.137 1.00 89.38 86 TRP A N 1
ATOM 681 C CA . TRP A 1 86 ? -12.867 8.457 8.996 1.00 89.38 86 TRP A CA 1
ATOM 682 C C . TRP A 1 86 ? -11.466 8.054 8.522 1.00 89.38 86 TRP A C 1
ATOM 684 O O . TRP A 1 86 ? -11.098 6.876 8.587 1.00 89.38 86 TRP A O 1
ATOM 694 N N . ALA A 1 87 ? -10.717 9.015 7.988 1.00 87.62 87 ALA A N 1
ATOM 695 C CA . ALA A 1 87 ? -9.332 8.809 7.600 1.00 87.62 87 ALA A CA 1
ATOM 696 C C . ALA A 1 87 ? -8.511 10.082 7.796 1.00 87.62 87 ALA A C 1
ATOM 698 O O . ALA A 1 87 ? -9.027 11.189 7.618 1.00 87.62 87 ALA A O 1
ATOM 699 N N . LEU A 1 88 ? -7.237 9.887 8.121 1.00 84.56 88 LEU A N 1
ATOM 700 C CA . LEU A 1 88 ? -6.262 10.945 8.342 1.00 84.56 88 LEU A CA 1
ATOM 701 C C . LEU A 1 88 ? -5.007 10.661 7.514 1.00 84.56 88 LEU A C 1
ATOM 703 O O . LEU A 1 88 ? -4.379 9.612 7.674 1.00 84.56 88 LEU A O 1
ATOM 707 N N . ASP A 1 89 ? -4.659 11.596 6.633 1.00 82.75 89 ASP A N 1
ATOM 708 C CA . ASP A 1 89 ? -3.499 11.492 5.748 1.00 82.75 89 ASP A CA 1
ATOM 709 C C . ASP A 1 89 ? -2.295 12.249 6.327 1.00 82.75 89 ASP A C 1
ATOM 711 O O . ASP A 1 89 ? -2.405 13.410 6.725 1.00 82.75 89 ASP A O 1
ATOM 715 N N . HIS A 1 90 ? -1.121 11.616 6.314 1.00 77.00 90 HIS A N 1
ATOM 716 C CA . HIS A 1 90 ? 0.155 12.234 6.672 1.00 77.00 90 HIS A CA 1
ATOM 717 C C . HIS A 1 90 ? 1.215 11.962 5.604 1.00 77.00 90 HIS A C 1
ATOM 719 O O . HIS A 1 90 ? 1.419 10.821 5.199 1.00 77.00 90 HIS A O 1
ATOM 725 N N . SER A 1 91 ? 1.958 12.999 5.217 1.00 73.38 91 SER A N 1
ATOM 726 C CA . SER A 1 91 ? 3.056 12.923 4.235 1.00 73.38 91 SER A CA 1
ATOM 727 C C . SER A 1 91 ? 4.434 13.051 4.895 1.00 73.38 91 SER A C 1
ATOM 729 O O . SER A 1 91 ? 5.296 13.797 4.434 1.00 73.38 91 SER A O 1
ATOM 731 N N . VAL A 1 92 ? 4.624 12.385 6.035 1.00 72.50 92 VAL A N 1
ATOM 732 C CA . VAL A 1 92 ? 5.899 12.345 6.766 1.00 72.50 92 VAL A CA 1
ATOM 733 C C . VAL A 1 92 ? 6.189 10.921 7.221 1.00 72.50 92 VAL A C 1
ATOM 735 O O . VAL A 1 92 ? 5.263 10.157 7.480 1.00 72.50 92 VAL A O 1
ATOM 738 N N . VAL A 1 93 ? 7.472 10.560 7.327 1.00 66.50 93 VAL A N 1
ATOM 739 C CA . VAL A 1 93 ? 7.885 9.252 7.857 1.00 66.50 93 VAL A CA 1
ATOM 740 C C . VAL A 1 93 ? 7.362 9.112 9.300 1.00 66.50 93 VAL A C 1
ATOM 742 O O . VAL A 1 93 ? 7.674 9.965 10.127 1.00 66.50 93 VAL A O 1
ATOM 745 N N . PRO A 1 94 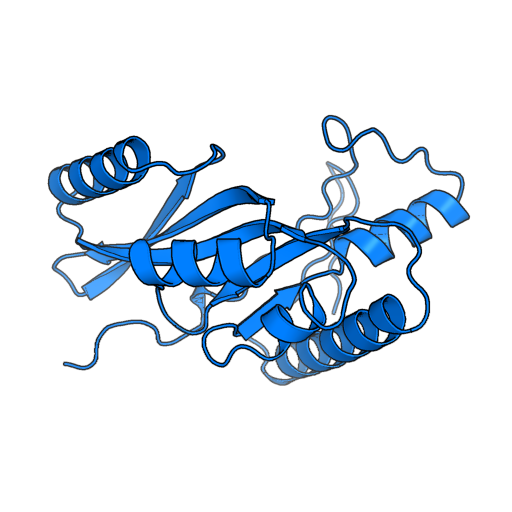? 6.579 8.071 9.620 1.00 68.38 94 PRO A N 1
ATOM 746 C CA . PRO A 1 94 ? 5.992 7.841 10.905 1.00 68.38 94 PRO A CA 1
ATOM 747 C C . PRO A 1 94 ? 7.096 7.354 11.812 1.00 68.38 94 PRO A C 1
ATOM 749 O O . PRO A 1 94 ? 7.872 6.442 11.504 1.00 68.38 94 PRO A O 1
ATOM 752 N N . ASP A 1 95 ? 7.132 7.995 12.953 1.00 78.06 95 ASP A N 1
ATOM 753 C CA . ASP A 1 95 ? 7.826 7.567 14.135 1.00 78.06 95 ASP A CA 1
ATOM 754 C C . ASP A 1 95 ? 6.800 7.463 15.268 1.00 78.06 95 ASP A C 1
ATOM 756 O O . ASP A 1 95 ? 5.601 7.724 15.103 1.00 78.06 95 ASP A O 1
ATOM 760 N N . ASP A 1 96 ? 7.276 7.064 16.442 1.00 81.00 96 ASP A N 1
ATOM 761 C CA . ASP A 1 96 ? 6.424 6.956 17.622 1.00 81.00 96 ASP A CA 1
ATOM 762 C C . ASP A 1 96 ? 5.783 8.311 17.995 1.00 81.00 96 ASP A C 1
ATOM 764 O O . ASP A 1 96 ? 4.716 8.344 18.611 1.00 81.00 96 ASP A O 1
ATOM 768 N N . GLU A 1 97 ? 6.392 9.439 17.603 1.00 83.75 97 GLU A N 1
ATOM 769 C CA . GLU A 1 97 ? 5.851 10.778 17.840 1.00 83.75 97 GLU A CA 1
ATOM 770 C C . GLU A 1 97 ? 4.670 11.089 16.915 1.00 83.75 97 GLU A C 1
ATOM 772 O O . GLU A 1 97 ? 3.652 11.599 17.398 1.00 83.75 97 GLU A O 1
ATOM 777 N N . LEU A 1 98 ? 4.754 10.736 15.627 1.00 81.12 98 LEU A N 1
ATOM 778 C CA . LEU A 1 98 ? 3.649 10.879 14.680 1.00 81.12 98 LEU A CA 1
ATOM 779 C C . LEU A 1 98 ? 2.458 10.029 15.109 1.00 81.12 98 LEU A C 1
ATOM 781 O O . LEU A 1 98 ? 1.339 10.531 15.140 1.00 81.12 98 LEU A O 1
ATOM 785 N N . ILE A 1 99 ? 2.690 8.776 15.503 1.00 82.12 99 ILE A N 1
ATOM 786 C CA . ILE A 1 99 ? 1.628 7.887 15.992 1.00 82.12 99 ILE A CA 1
ATOM 787 C C . ILE A 1 99 ? 0.986 8.458 17.254 1.00 82.12 99 ILE A C 1
ATOM 789 O O . ILE A 1 99 ? -0.240 8.528 17.357 1.00 82.12 99 ILE A O 1
ATOM 793 N N . ALA A 1 100 ? 1.794 8.950 18.195 1.00 83.12 100 ALA A N 1
ATOM 794 C CA . ALA A 1 100 ? 1.271 9.640 19.365 1.00 83.12 100 ALA A CA 1
ATOM 795 C C . ALA A 1 100 ? 0.494 10.916 18.989 1.00 83.12 100 ALA A C 1
ATOM 797 O O . ALA A 1 100 ? -0.456 11.269 19.687 1.00 83.12 100 ALA A O 1
ATOM 798 N N . SER A 1 101 ? 0.874 11.618 17.916 1.00 84.50 101 SER A N 1
ATOM 799 C CA . SER A 1 101 ? 0.127 12.770 17.400 1.00 84.50 101 SER A CA 1
ATOM 800 C C . SER A 1 101 ? -1.209 12.362 16.799 1.00 84.50 101 SER A C 1
ATOM 802 O O . SER A 1 101 ? -2.221 12.929 17.198 1.00 84.50 101 SER A O 1
ATOM 804 N N . ALA A 1 102 ? -1.233 11.341 15.943 1.00 84.38 102 ALA A N 1
ATOM 805 C CA . ALA A 1 102 ? -2.453 10.808 15.345 1.00 84.38 102 ALA A CA 1
ATOM 806 C C . ALA A 1 102 ? -3.448 10.354 16.425 1.00 84.38 102 ALA A C 1
ATOM 808 O O . ALA A 1 102 ? -4.620 10.710 16.375 1.00 84.38 102 ALA A O 1
ATOM 809 N N . HIS A 1 103 ? -2.978 9.673 17.479 1.00 83.44 103 HIS A N 1
ATOM 810 C CA . HIS A 1 103 ? -3.826 9.337 18.628 1.00 83.44 103 HIS A CA 1
ATOM 811 C C . HIS A 1 103 ? -4.394 10.574 19.337 1.00 83.44 103 HIS A C 1
ATOM 813 O O . HIS A 1 103 ? -5.578 10.598 19.663 1.00 83.44 103 HIS A O 1
ATOM 819 N N . ARG A 1 104 ? -3.583 11.616 19.566 1.00 84.31 104 ARG A N 1
ATOM 820 C CA . ARG A 1 104 ? -4.062 12.864 20.191 1.00 84.31 104 ARG A CA 1
ATOM 821 C C . ARG A 1 104 ? -5.074 13.601 19.317 1.00 84.31 104 ARG A C 1
ATOM 823 O O . ARG A 1 104 ? -6.010 14.193 19.849 1.00 84.31 104 ARG A O 1
ATOM 830 N N . GLU A 1 105 ? -4.867 13.610 18.006 1.00 83.69 105 GLU A N 1
ATOM 831 C CA . GLU A 1 105 ? -5.781 14.222 17.041 1.00 83.69 105 GLU A CA 1
ATOM 832 C C . GLU A 1 105 ? -7.107 13.464 16.990 1.00 83.69 105 GLU A C 1
ATOM 834 O O . GLU A 1 105 ? -8.162 14.093 17.098 1.00 83.69 105 GLU A O 1
ATOM 839 N N . ALA A 1 106 ? -7.053 12.131 16.951 1.00 83.56 106 ALA A N 1
ATOM 840 C CA . ALA A 1 106 ? -8.224 11.272 17.040 1.00 83.56 106 ALA A CA 1
ATOM 841 C C . ALA A 1 106 ? -9.012 11.535 18.337 1.00 83.56 106 ALA A C 1
ATOM 843 O O . ALA A 1 106 ? -10.207 11.835 18.285 1.00 83.56 106 ALA A O 1
ATOM 844 N N . ASP A 1 107 ? -8.330 11.555 19.488 1.00 84.06 107 ASP A N 1
ATOM 845 C CA . ASP A 1 107 ? -8.933 11.869 20.789 1.00 84.06 107 ASP A CA 1
ATOM 846 C C . ASP A 1 107 ? -9.590 13.262 20.804 1.00 84.06 107 ASP A C 1
ATOM 848 O O . ASP A 1 107 ? -10.696 13.426 21.324 1.00 84.06 107 ASP A O 1
ATOM 852 N N . TYR A 1 108 ? -8.937 14.277 20.222 1.00 82.12 108 TYR A N 1
ATOM 853 C CA . TYR A 1 108 ? -9.481 15.637 20.129 1.00 82.12 108 TYR A CA 1
ATOM 854 C C . TYR A 1 108 ? -10.725 15.707 19.236 1.00 82.12 108 TYR A C 1
ATOM 856 O O . TYR A 1 108 ? -11.688 16.405 19.566 1.00 82.12 108 TYR A O 1
ATOM 864 N N . ALA A 1 109 ? -10.720 14.979 18.120 1.00 84.50 109 ALA A N 1
ATOM 865 C CA . ALA A 1 109 ? -11.849 14.874 17.202 1.00 84.50 109 ALA A CA 1
ATOM 866 C C . ALA A 1 109 ? -12.962 13.942 17.720 1.00 84.50 109 ALA A C 1
ATOM 868 O O . ALA A 1 109 ? -14.048 13.897 17.140 1.00 84.50 109 ALA A O 1
ATOM 869 N N . GLY A 1 110 ? -12.718 13.221 18.818 1.00 88.69 110 GLY A N 1
ATOM 870 C CA . GLY A 1 110 ? -13.640 12.234 19.370 1.00 88.69 110 GLY A CA 1
ATOM 871 C C . GLY A 1 110 ? -13.757 10.969 18.519 1.00 88.69 110 GLY A C 1
ATOM 872 O O . GLY A 1 110 ? -14.742 10.252 18.661 1.00 88.69 110 GLY A O 1
ATOM 873 N N . VAL A 1 111 ? -12.793 10.698 17.639 1.00 90.75 111 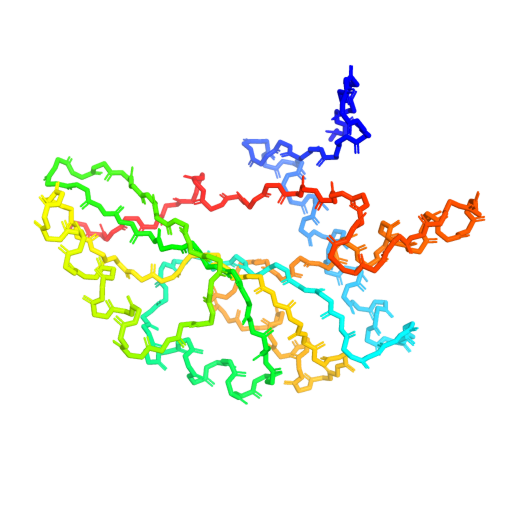VAL A N 1
ATOM 874 C CA . VAL A 1 111 ? -12.717 9.475 16.830 1.00 90.75 111 VAL A CA 1
ATOM 875 C C . VAL A 1 111 ? -11.687 8.516 17.426 1.00 90.75 111 VAL A C 1
ATOM 877 O O . VAL A 1 111 ? -10.850 8.890 18.241 1.00 90.75 111 VAL A O 1
ATOM 880 N N . CYS A 1 112 ? -11.759 7.247 17.048 1.00 89.75 112 CYS A N 1
ATOM 881 C CA . CYS A 1 112 ? -10.821 6.220 17.474 1.00 89.75 112 CYS A CA 1
ATOM 882 C C . CYS A 1 112 ? -9.930 5.821 16.297 1.00 89.75 112 CYS A C 1
ATOM 884 O O . CYS A 1 112 ? -10.435 5.396 15.257 1.00 89.75 112 CYS A O 1
ATOM 886 N N . LEU A 1 113 ? -8.615 5.952 16.480 1.00 91.50 113 LEU A N 1
ATOM 887 C CA . LEU A 1 113 ? -7.606 5.479 15.538 1.00 91.50 113 LEU A CA 1
ATOM 888 C C . LEU A 1 113 ? -7.583 3.946 15.520 1.00 91.50 113 LEU A C 1
ATOM 890 O O . LEU A 1 113 ? -7.369 3.326 16.560 1.00 91.50 113 LEU A O 1
ATOM 894 N N . LEU A 1 114 ? -7.792 3.345 14.347 1.00 92.00 114 LEU A N 1
ATOM 895 C CA . LEU A 1 114 ? -7.798 1.888 14.163 1.00 92.00 114 LEU A CA 1
ATOM 896 C C . LEU A 1 114 ? -6.470 1.334 13.631 1.00 92.00 114 LEU A C 1
ATOM 898 O O . LEU A 1 114 ? -6.247 0.131 13.704 1.00 92.00 114 LEU A O 1
ATOM 902 N N . GLY A 1 115 ? -5.626 2.178 13.033 1.00 92.50 115 GLY A N 1
ATOM 903 C CA . GLY A 1 115 ? -4.348 1.778 12.437 1.00 92.50 115 GLY A CA 1
ATOM 904 C C . GLY A 1 115 ? -4.170 2.276 11.002 1.00 92.50 115 GLY A C 1
ATOM 905 O O . GLY A 1 115 ? -4.982 3.041 10.483 1.00 92.50 115 GLY A O 1
ATOM 906 N N . MET A 1 116 ? -3.090 1.854 10.349 1.00 93.06 116 MET A N 1
ATOM 907 C CA . MET A 1 116 ? -2.763 2.258 8.977 1.00 93.06 116 MET A CA 1
ATOM 908 C C . MET A 1 116 ? -3.552 1.461 7.952 1.00 93.06 116 MET A C 1
ATOM 910 O O . MET A 1 116 ? -3.660 0.239 8.043 1.00 93.06 116 MET A O 1
ATOM 914 N N . MET A 1 117 ? -4.043 2.155 6.933 1.00 94.88 117 MET A N 1
ATOM 915 C CA . MET A 1 117 ? -4.846 1.574 5.864 1.00 94.88 117 MET A CA 1
ATOM 916 C C . MET A 1 117 ? -4.163 1.651 4.500 1.00 94.88 117 MET A C 1
ATOM 918 O O . MET A 1 117 ? -4.246 0.702 3.714 1.00 94.88 117 MET A O 1
ATOM 922 N N . VAL A 1 118 ? -3.470 2.757 4.230 1.00 94.44 118 VAL A N 1
ATOM 923 C CA . VAL A 1 118 ? -2.710 2.969 2.995 1.00 94.44 118 VAL A CA 1
ATOM 924 C C . VAL A 1 118 ? -1.320 3.470 3.345 1.00 94.44 118 VAL A C 1
ATOM 926 O O . VAL A 1 118 ? -1.168 4.261 4.273 1.00 94.44 118 VAL A O 1
ATOM 929 N N . VAL A 1 119 ? -0.313 2.997 2.616 1.00 93.56 119 VAL A N 1
ATOM 930 C CA . VAL A 1 119 ? 1.075 3.446 2.745 1.00 93.56 119 VAL A CA 1
ATOM 931 C C . VAL A 1 119 ? 1.678 3.613 1.362 1.00 93.56 119 VAL A C 1
ATOM 933 O O . VAL A 1 119 ? 1.581 2.708 0.539 1.00 93.56 119 VAL A O 1
ATOM 936 N N . GLU A 1 120 ? 2.334 4.737 1.114 1.00 92.25 120 GLU A N 1
ATOM 937 C CA . GLU A 1 120 ? 3.112 4.975 -0.100 1.00 92.25 120 GLU A CA 1
ATOM 938 C C . GLU A 1 120 ? 4.593 5.061 0.256 1.00 92.25 120 GLU A C 1
ATOM 940 O O . GLU A 1 120 ? 4.976 5.607 1.297 1.00 92.25 120 GLU A O 1
ATOM 945 N N . GLY A 1 121 ? 5.429 4.461 -0.582 1.00 92.25 121 GLY A N 1
ATOM 946 C CA . GLY A 1 121 ? 6.840 4.291 -0.287 1.00 92.25 121 GLY A CA 1
ATOM 947 C C . GLY A 1 121 ? 7.633 3.708 -1.438 1.00 92.25 121 GLY A C 1
ATOM 948 O O . GLY A 1 121 ? 7.093 3.404 -2.498 1.00 92.25 121 GLY A O 1
ATOM 949 N N . THR A 1 122 ? 8.922 3.488 -1.198 1.00 94.12 122 THR A N 1
ATOM 950 C CA . THR A 1 122 ? 9.777 2.694 -2.082 1.00 94.12 122 THR A CA 1
ATOM 951 C C . THR A 1 122 ? 10.036 1.317 -1.497 1.00 94.12 122 THR A C 1
ATOM 953 O O . THR A 1 122 ? 10.142 1.152 -0.284 1.00 94.12 122 THR A O 1
ATOM 956 N N . ILE A 1 123 ? 10.161 0.308 -2.354 1.00 96.56 123 ILE A N 1
ATOM 957 C CA . ILE A 1 123 ? 10.458 -1.066 -1.950 1.00 96.56 123 ILE A CA 1
ATOM 958 C C . ILE A 1 123 ? 11.479 -1.712 -2.895 1.00 96.56 123 ILE A C 1
ATOM 960 O O . ILE A 1 123 ? 11.472 -1.428 -4.099 1.00 96.56 123 ILE A O 1
ATOM 964 N N . PRO A 1 124 ? 12.353 -2.606 -2.394 1.00 96.75 124 PRO A N 1
ATOM 965 C CA . PRO A 1 124 ? 13.222 -3.381 -3.257 1.00 96.75 124 PRO A CA 1
ATOM 966 C C . PRO A 1 124 ? 12.444 -4.325 -4.186 1.00 96.75 124 PRO A C 1
ATOM 968 O O . PRO A 1 124 ? 11.615 -5.119 -3.724 1.00 96.75 124 PRO A O 1
ATOM 971 N N . ILE A 1 125 ? 12.779 -4.335 -5.480 1.00 95.88 125 ILE A N 1
ATOM 972 C CA . ILE A 1 125 ? 12.299 -5.365 -6.413 1.00 95.88 125 ILE A CA 1
ATOM 973 C C . ILE A 1 125 ? 13.061 -6.666 -6.148 1.00 95.88 125 ILE A C 1
ATOM 975 O O . ILE A 1 125 ? 14.134 -6.918 -6.696 1.00 95.88 125 ILE A O 1
ATOM 979 N N . SER A 1 126 ? 12.527 -7.501 -5.264 1.00 96.19 126 SER A N 1
ATOM 980 C CA . SER A 1 126 ? 13.063 -8.834 -4.991 1.00 96.19 126 SER A CA 1
ATOM 981 C C . SER A 1 126 ? 11.987 -9.752 -4.417 1.00 96.19 126 SER A C 1
ATOM 983 O O . SER A 1 126 ? 10.912 -9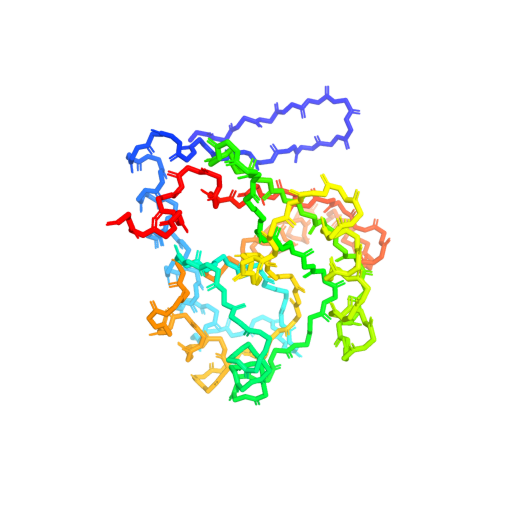.293 -4.024 1.00 96.19 126 SER A O 1
ATOM 985 N N . ALA A 1 127 ? 12.288 -11.051 -4.336 1.00 96.06 127 ALA A N 1
ATOM 986 C CA . ALA A 1 127 ? 11.407 -12.017 -3.685 1.00 96.06 127 ALA A CA 1
ATOM 987 C C . ALA A 1 127 ? 11.172 -11.684 -2.199 1.00 96.06 127 ALA A C 1
ATOM 989 O O . ALA A 1 127 ? 10.048 -11.822 -1.735 1.00 96.06 127 ALA A O 1
ATOM 990 N N . GLU A 1 128 ? 12.194 -11.196 -1.484 1.00 97.06 128 GLU A N 1
ATOM 991 C CA . GLU A 1 128 ? 12.091 -10.815 -0.063 1.00 97.06 128 GLU A CA 1
ATOM 992 C C . GLU A 1 128 ? 11.484 -9.417 0.150 1.00 97.06 128 GLU A C 1
ATOM 994 O O . GLU A 1 128 ? 10.982 -9.133 1.230 1.00 97.06 128 GLU A O 1
ATOM 999 N N . GLY A 1 129 ? 11.502 -8.556 -0.874 1.00 97.38 129 GLY A N 1
ATOM 1000 C CA . GLY A 1 129 ? 10.873 -7.233 -0.852 1.00 97.38 129 GLY A CA 1
ATOM 1001 C C . GLY A 1 129 ? 9.463 -7.266 -1.436 1.00 97.38 129 GLY A C 1
ATOM 1002 O O . GLY A 1 129 ? 8.527 -7.772 -0.816 1.00 97.38 129 GLY A O 1
ATOM 1003 N N . LEU A 1 130 ? 9.309 -6.748 -2.659 1.00 97.62 130 LEU A N 1
ATOM 1004 C CA . LEU A 1 130 ? 8.025 -6.680 -3.366 1.00 97.62 130 LEU A CA 1
ATOM 1005 C C . LEU A 1 130 ? 7.277 -8.024 -3.421 1.00 97.62 130 LEU A C 1
ATOM 1007 O O . LEU A 1 130 ? 6.064 -8.050 -3.220 1.00 97.62 130 LEU A O 1
ATOM 1011 N N . GLY A 1 131 ? 7.979 -9.134 -3.675 1.00 97.19 131 GLY A N 1
ATOM 1012 C CA . GLY A 1 131 ? 7.356 -10.458 -3.759 1.00 97.19 131 GLY A CA 1
ATOM 1013 C C . GLY A 1 131 ? 6.702 -10.883 -2.444 1.00 97.19 131 GLY A C 1
ATOM 1014 O O . GLY A 1 131 ? 5.563 -11.350 -2.436 1.00 97.19 131 GLY A O 1
ATOM 1015 N N . LYS A 1 132 ? 7.399 -10.663 -1.328 1.00 98.12 132 LYS A N 1
ATOM 1016 C CA . LYS A 1 132 ? 6.924 -10.971 0.020 1.00 98.12 132 LYS A CA 1
ATOM 1017 C C . LYS A 1 132 ? 5.793 -10.048 0.451 1.00 98.12 132 LYS A C 1
ATOM 1019 O O . LYS A 1 132 ? 4.784 -10.538 0.947 1.00 98.12 132 LYS A O 1
ATOM 1024 N N . LEU A 1 133 ? 5.915 -8.745 0.188 1.00 98.06 133 LEU A N 1
ATOM 1025 C CA . LEU A 1 133 ? 4.853 -7.773 0.451 1.00 98.06 133 LEU A CA 1
ATOM 1026 C C . LEU A 1 133 ? 3.558 -8.145 -0.288 1.00 98.06 133 LEU A C 1
ATOM 1028 O O . LEU A 1 133 ? 2.488 -8.157 0.310 1.00 98.06 133 LEU A O 1
ATOM 1032 N N . ALA A 1 134 ? 3.651 -8.481 -1.578 1.00 96.88 134 ALA A N 1
ATOM 1033 C CA . ALA A 1 134 ? 2.494 -8.842 -2.398 1.00 96.88 134 ALA A CA 1
ATOM 1034 C C . ALA A 1 134 ? 1.828 -10.162 -1.972 1.00 96.88 134 ALA A C 1
ATOM 1036 O O . ALA A 1 134 ? 0.663 -10.396 -2.294 1.00 96.88 134 ALA A O 1
ATOM 1037 N N . ALA A 1 135 ? 2.567 -11.027 -1.274 1.00 97.12 135 ALA A N 1
ATOM 1038 C CA . ALA A 1 135 ? 2.078 -12.286 -0.728 1.00 97.12 135 ALA A CA 1
ATOM 1039 C C . ALA A 1 135 ? 1.589 -12.171 0.730 1.00 97.12 135 ALA A C 1
ATOM 1041 O O . ALA A 1 135 ? 1.045 -13.146 1.256 1.00 97.12 135 ALA A O 1
ATOM 1042 N N . ASP A 1 136 ? 1.780 -11.025 1.395 1.00 97.94 136 ASP A N 1
ATOM 1043 C CA . ASP A 1 136 ? 1.376 -10.849 2.789 1.00 97.94 136 ASP A CA 1
ATOM 1044 C C . ASP A 1 136 ? -0.161 -10.845 2.907 1.00 97.94 136 ASP A C 1
ATOM 1046 O O . ASP A 1 136 ? -0.833 -10.065 2.230 1.00 97.94 136 ASP A O 1
ATOM 1050 N N . PRO A 1 137 ? -0.754 -11.679 3.781 1.00 96.56 137 PRO A N 1
ATOM 1051 C CA . PRO A 1 137 ? -2.207 -11.806 3.887 1.00 96.56 137 PRO A CA 1
ATOM 1052 C C . PRO A 1 137 ? -2.905 -10.545 4.410 1.00 96.56 137 PRO A C 1
ATOM 1054 O O . PRO A 1 137 ? -4.121 -10.440 4.281 1.00 96.56 137 PRO A O 1
ATOM 1057 N N . ARG A 1 138 ? -2.177 -9.599 5.013 1.00 96.69 138 ARG A N 1
ATOM 1058 C CA . ARG A 1 138 ? -2.720 -8.303 5.445 1.00 96.69 138 ARG A CA 1
ATOM 1059 C C . ARG A 1 138 ? -2.846 -7.334 4.275 1.00 96.69 138 ARG A C 1
ATOM 1061 O O . ARG A 1 138 ? -3.663 -6.418 4.337 1.00 96.69 138 ARG A O 1
ATOM 1068 N N . VAL A 1 139 ? -2.053 -7.515 3.220 1.00 96.75 139 VAL A N 1
ATOM 1069 C CA . VAL A 1 139 ? -2.041 -6.649 2.041 1.00 96.75 139 VAL A CA 1
ATOM 1070 C C . VAL A 1 139 ? -3.191 -7.044 1.117 1.00 96.75 139 VAL A C 1
ATOM 1072 O O . VAL A 1 139 ? -3.381 -8.208 0.765 1.00 96.75 139 VAL A O 1
ATOM 1075 N N . LEU A 1 140 ? -4.006 -6.063 0.740 1.00 95.06 140 LEU A N 1
ATOM 1076 C CA . LEU A 1 140 ? -5.010 -6.223 -0.310 1.00 95.06 140 LEU A CA 1
ATOM 1077 C C . LEU A 1 140 ? -4.377 -6.008 -1.685 1.00 95.06 140 LEU A C 1
ATOM 1079 O O . LEU A 1 140 ? -4.661 -6.738 -2.633 1.00 95.06 140 LEU A O 1
ATOM 1083 N N . LEU A 1 141 ? -3.550 -4.968 -1.787 1.00 95.44 141 LEU A N 1
ATOM 1084 C CA . LEU A 1 141 ? -2.955 -4.510 -3.031 1.00 95.44 141 LEU A CA 1
ATOM 1085 C C . LEU A 1 141 ? -1.598 -3.860 -2.743 1.00 95.44 141 LEU A C 1
ATOM 1087 O O . LEU A 1 141 ? -1.522 -2.941 -1.936 1.00 95.44 141 LEU A O 1
ATOM 1091 N N . ALA A 1 142 ? -0.551 -4.315 -3.429 1.00 95.75 142 ALA A N 1
ATOM 1092 C CA . ALA A 1 142 ? 0.731 -3.619 -3.536 1.00 95.75 142 ALA A CA 1
ATOM 1093 C C . ALA A 1 142 ? 0.808 -2.996 -4.936 1.00 95.75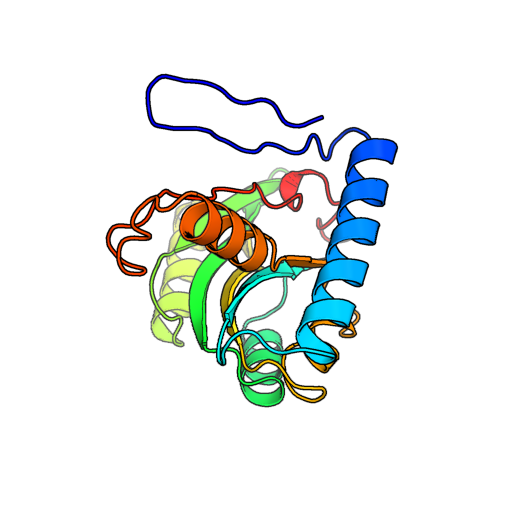 142 ALA A C 1
ATOM 1095 O O . ALA A 1 142 ? 1.226 -3.651 -5.886 1.00 95.75 142 ALA A O 1
ATOM 1096 N N . ASP A 1 143 ? 0.285 -1.787 -5.099 1.00 94.00 143 ASP A N 1
ATOM 1097 C CA . ASP A 1 143 ? 0.108 -1.150 -6.402 1.00 94.00 143 ASP A CA 1
ATOM 1098 C C . ASP A 1 143 ? 1.431 -0.590 -6.930 1.00 94.00 143 ASP A C 1
ATOM 1100 O O . ASP A 1 143 ? 2.043 0.266 -6.291 1.00 94.00 143 ASP A O 1
ATOM 1104 N N . THR A 1 144 ? 1.859 -1.075 -8.096 1.00 92.62 144 THR A N 1
ATOM 1105 C CA . THR A 1 144 ? 3.101 -0.657 -8.770 1.00 92.62 144 THR A CA 1
ATOM 1106 C C . THR A 1 144 ? 2.826 0.066 -10.087 1.00 92.62 144 THR A C 1
ATOM 1108 O O . THR A 1 144 ? 3.701 0.154 -10.947 1.00 92.62 144 THR A O 1
ATOM 1111 N N . THR A 1 145 ? 1.597 0.531 -10.311 1.00 88.38 145 THR A N 1
ATOM 1112 C CA . THR A 1 145 ? 1.187 1.101 -11.602 1.00 88.38 145 THR A CA 1
ATOM 1113 C C . THR A 1 145 ? 1.912 2.407 -11.926 1.00 88.38 145 THR A C 1
ATOM 1115 O O . THR A 1 145 ? 2.076 2.719 -13.104 1.00 88.38 145 THR A O 1
ATOM 1118 N N . SER A 1 146 ? 2.414 3.141 -10.924 1.00 81.38 146 SER A N 1
ATOM 1119 C CA . SER A 1 146 ? 3.268 4.308 -11.177 1.00 81.38 146 SER A CA 1
ATOM 1120 C C . SER A 1 146 ? 4.513 3.931 -11.984 1.00 81.38 146 SER A C 1
ATOM 1122 O O . SER A 1 146 ? 4.873 4.661 -12.899 1.00 81.38 146 SER A O 1
ATOM 1124 N N . VAL A 1 147 ? 5.100 2.747 -11.765 1.00 84.06 147 VAL A N 1
ATOM 1125 C CA . VAL A 1 147 ? 6.264 2.263 -12.530 1.00 84.06 147 VAL A CA 1
ATOM 1126 C C . VAL A 1 147 ? 5.939 2.103 -14.017 1.00 84.06 147 VAL A C 1
ATOM 1128 O O . VAL A 1 147 ? 6.680 2.593 -14.865 1.00 84.06 147 VAL A O 1
ATOM 1131 N N . GLU A 1 148 ? 4.817 1.453 -14.338 1.00 83.12 148 GLU A N 1
ATOM 1132 C CA . GLU A 1 148 ? 4.356 1.279 -15.724 1.00 83.12 148 GLU A CA 1
ATOM 1133 C C . GLU A 1 148 ? 4.051 2.637 -16.373 1.00 83.12 148 GLU A C 1
ATOM 1135 O O . GLU A 1 148 ? 4.436 2.895 -17.513 1.00 83.12 148 GLU A O 1
ATOM 1140 N N . ALA A 1 149 ? 3.404 3.541 -15.636 1.00 79.69 149 ALA A N 1
ATOM 1141 C CA . ALA A 1 149 ? 3.111 4.880 -16.126 1.00 79.69 149 ALA A CA 1
ATOM 1142 C C . ALA A 1 149 ? 4.393 5.673 -16.436 1.00 79.69 149 ALA A C 1
ATOM 1144 O O . ALA A 1 149 ? 4.469 6.296 -17.494 1.00 79.69 149 ALA A O 1
ATOM 1145 N N . MET A 1 150 ? 5.416 5.603 -15.577 1.00 77.38 150 MET A N 1
ATOM 1146 C CA . MET A 1 150 ? 6.711 6.248 -15.826 1.00 77.38 150 MET A CA 1
ATOM 1147 C C . MET A 1 150 ? 7.404 5.694 -17.076 1.00 77.38 150 MET A C 1
ATOM 1149 O O . MET A 1 150 ? 7.908 6.475 -17.882 1.00 77.38 150 MET A O 1
ATOM 1153 N N . GLN A 1 151 ? 7.374 4.374 -17.287 1.00 79.06 151 GLN A N 1
ATOM 1154 C CA . GLN A 1 151 ? 7.925 3.747 -18.497 1.00 79.06 151 GLN A CA 1
ATOM 1155 C C . GLN A 1 151 ? 7.219 4.242 -19.764 1.00 79.06 151 GLN A C 1
ATOM 1157 O O . GLN A 1 151 ? 7.873 4.630 -20.729 1.00 79.06 151 GLN A O 1
ATOM 1162 N N . ILE A 1 152 ? 5.883 4.302 -19.748 1.00 79.75 152 ILE A N 1
ATOM 1163 C CA . ILE A 1 152 ? 5.097 4.809 -20.882 1.00 79.75 152 ILE A CA 1
ATOM 1164 C C . ILE A 1 152 ? 5.464 6.266 -21.187 1.00 79.75 152 ILE A C 1
ATOM 1166 O O . ILE A 1 152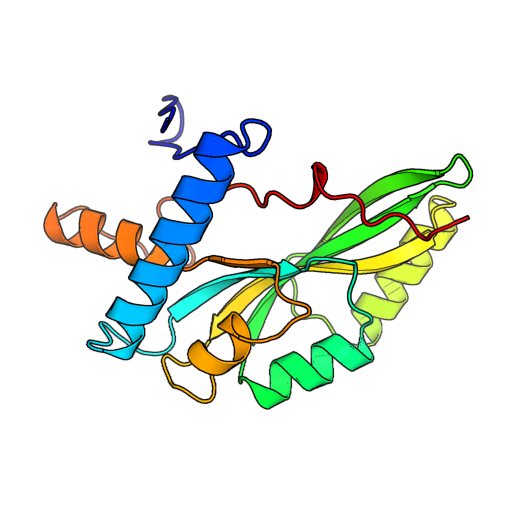 ? 5.591 6.636 -22.355 1.00 79.75 152 ILE A O 1
ATOM 1170 N N . LEU A 1 153 ? 5.632 7.106 -20.164 1.00 76.38 153 LEU A N 1
ATOM 1171 C CA . LEU A 1 153 ? 6.026 8.505 -20.348 1.00 76.38 153 LEU A CA 1
ATOM 1172 C C . LEU A 1 153 ? 7.422 8.620 -20.980 1.00 76.38 153 LEU A C 1
ATOM 1174 O O . LEU A 1 153 ? 7.588 9.373 -21.945 1.00 76.38 153 LEU A O 1
ATOM 1178 N N . GLU A 1 154 ? 8.387 7.833 -20.499 1.00 77.31 154 GLU A N 1
ATOM 1179 C CA . GLU A 1 154 ? 9.751 7.782 -21.034 1.00 77.31 154 GLU A CA 1
ATOM 1180 C C . GLU A 1 154 ? 9.779 7.330 -22.505 1.00 77.31 154 GLU A C 1
ATOM 1182 O O . GLU A 1 154 ? 10.402 7.990 -23.340 1.00 77.31 154 GLU A O 1
ATOM 1187 N N . GLU A 1 155 ? 9.039 6.274 -22.861 1.00 80.56 155 GLU A N 1
ATOM 1188 C CA . GLU A 1 155 ? 8.917 5.779 -24.243 1.00 80.56 155 GLU A CA 1
ATOM 1189 C C . GLU A 1 155 ? 8.377 6.840 -25.214 1.00 80.56 155 GLU A C 1
ATOM 1191 O O . GLU A 1 155 ? 8.734 6.860 -26.395 1.00 80.56 155 GLU A O 1
ATOM 1196 N N . HIS A 1 156 ? 7.535 7.750 -24.721 1.00 79.44 156 HIS A N 1
ATOM 1197 C CA . HIS A 1 156 ? 6.971 8.849 -25.503 1.00 79.44 156 HIS A CA 1
ATOM 1198 C C . HIS A 1 156 ? 7.842 10.114 -25.482 1.00 79.44 156 HIS A C 1
ATOM 1200 O O . HIS A 1 156 ? 7.439 11.147 -26.023 1.00 79.44 156 HIS A O 1
ATOM 1206 N N . GLY A 1 157 ? 9.036 10.052 -24.881 1.00 75.88 157 GLY A N 1
ATOM 1207 C CA . GLY A 1 157 ? 9.948 11.185 -24.747 1.00 75.88 157 GLY A CA 1
ATOM 1208 C C . GLY A 1 157 ? 9.382 12.316 -23.888 1.00 75.88 157 GLY A C 1
ATOM 1209 O O . GLY A 1 157 ? 9.827 13.459 -24.019 1.00 75.88 157 GLY A O 1
ATOM 1210 N N . ILE A 1 158 ? 8.384 12.024 -23.048 1.00 71.94 158 ILE A N 1
ATOM 1211 C CA . ILE A 1 158 ? 7.858 12.972 -22.071 1.00 71.94 158 ILE A CA 1
ATOM 1212 C C . ILE A 1 158 ? 8.848 12.956 -20.906 1.00 71.94 158 ILE A C 1
ATOM 1214 O O . ILE A 1 158 ? 9.054 11.893 -20.319 1.00 71.94 158 ILE A O 1
ATOM 1218 N N . PRO A 1 159 ? 9.491 14.093 -20.578 1.00 62.16 159 PRO A N 1
ATOM 1219 C CA . PRO A 1 159 ? 10.382 14.154 -19.435 1.00 62.16 159 PRO A CA 1
ATOM 1220 C C . PRO A 1 159 ? 9.605 13.700 -18.212 1.00 62.16 159 PRO A C 1
ATOM 1222 O O . PRO A 1 159 ? 8.577 14.295 -17.901 1.00 62.16 159 PRO A O 1
ATOM 1225 N N . VAL A 1 160 ? 10.090 12.644 -17.571 1.00 59.12 160 VAL A N 1
ATOM 1226 C CA . VAL A 1 160 ? 9.668 12.256 -16.236 1.00 59.12 160 VAL A CA 1
ATOM 1227 C C . VAL A 1 160 ? 10.454 13.172 -15.299 1.00 59.12 160 VAL A C 1
ATOM 1229 O O . VAL A 1 160 ? 11.676 13.033 -15.199 1.00 59.12 160 VAL A O 1
ATOM 1232 N N . PRO A 1 161 ? 9.823 14.188 -14.702 1.00 51.72 161 PRO A N 1
ATOM 1233 C CA . PRO A 1 161 ? 10.463 14.982 -13.668 1.00 51.72 161 PRO A CA 1
ATOM 1234 C C . PRO A 1 161 ? 10.877 14.059 -12.511 1.00 51.72 161 PRO A C 1
ATOM 1236 O O . PRO A 1 161 ? 10.358 12.949 -12.376 1.00 51.72 161 PRO A O 1
ATOM 1239 N N . SER A 1 162 ? 11.822 14.500 -11.679 1.00 53.31 162 SER A N 1
ATOM 1240 C CA . SER A 1 162 ? 12.160 13.778 -10.446 1.00 53.31 162 SER A CA 1
ATOM 1241 C C . SER A 1 162 ? 10.900 13.479 -9.629 1.00 53.31 162 SER A C 1
ATOM 1243 O O . SER A 1 162 ? 9.894 14.159 -9.801 1.00 53.31 162 SER A O 1
ATOM 1245 N N . ILE A 1 163 ? 10.975 12.503 -8.718 1.00 50.72 163 ILE A N 1
ATOM 1246 C CA . ILE A 1 163 ? 9.895 12.139 -7.776 1.00 50.72 163 ILE A CA 1
ATOM 1247 C C . ILE A 1 163 ? 9.205 13.380 -7.161 1.00 50.72 163 ILE A C 1
ATOM 1249 O O . ILE A 1 163 ? 8.008 13.352 -6.915 1.00 50.72 163 ILE A O 1
ATOM 1253 N N . ASP A 1 164 ? 9.933 14.492 -7.010 1.00 45.41 164 ASP A N 1
ATOM 1254 C CA . ASP A 1 164 ? 9.431 15.755 -6.455 1.00 45.41 164 ASP A CA 1
ATOM 1255 C C . ASP A 1 164 ? 8.679 16.695 -7.434 1.00 45.41 164 ASP A C 1
ATOM 1257 O O . ASP A 1 164 ? 8.007 17.611 -6.975 1.00 45.41 164 ASP A O 1
ATOM 1261 N N . ASP A 1 165 ? 8.777 16.513 -8.758 1.00 45.00 165 ASP A N 1
ATOM 1262 C CA . ASP A 1 165 ? 8.223 17.437 -9.775 1.00 45.00 165 ASP A CA 1
ATOM 1263 C C . ASP A 1 165 ? 7.363 16.721 -10.851 1.00 45.00 165 ASP A C 1
ATOM 1265 O O . ASP A 1 165 ? 7.039 17.313 -11.885 1.00 45.00 165 ASP A O 1
ATOM 1269 N N . GLY A 1 166 ? 7.085 15.421 -10.659 1.00 47.47 166 GLY A N 1
ATOM 1270 C CA . GLY A 1 166 ? 6.550 14.467 -11.643 1.00 47.47 166 GLY A CA 1
ATOM 1271 C C . GLY A 1 166 ? 5.102 14.694 -12.101 1.00 47.47 166 GLY A C 1
ATOM 1272 O O . GLY A 1 166 ? 4.340 15.343 -11.393 1.00 47.47 166 GLY A O 1
ATOM 1273 N N . PRO A 1 167 ? 4.646 14.148 -13.253 1.00 48.09 167 PRO A N 1
ATOM 1274 C CA . PRO A 1 167 ? 3.214 13.991 -13.475 1.00 48.09 167 PRO A CA 1
ATOM 1275 C C . PRO A 1 167 ? 2.651 13.046 -12.407 1.00 48.09 167 PRO A C 1
ATOM 1277 O O . PRO A 1 167 ? 3.022 11.874 -12.355 1.00 48.09 167 PRO A O 1
ATOM 1280 N N . ASP A 1 168 ? 1.744 13.560 -11.577 1.00 53.97 168 ASP A N 1
ATOM 1281 C CA . ASP A 1 168 ? 1.103 12.803 -10.503 1.00 53.97 168 ASP A CA 1
ATOM 1282 C C . ASP A 1 168 ? 0.234 11.673 -11.070 1.00 53.97 168 ASP A C 1
ATOM 1284 O O . ASP A 1 168 ? -0.907 11.871 -11.507 1.00 53.97 168 ASP A O 1
ATOM 1288 N N . VAL A 1 169 ? 0.751 10.444 -11.043 1.00 57.81 169 VAL A N 1
ATOM 1289 C CA . VAL A 1 169 ? -0.041 9.240 -11.322 1.00 57.81 169 VAL A CA 1
ATOM 1290 C C . VAL A 1 169 ? -0.854 8.910 -10.073 1.00 57.81 169 VAL A C 1
ATOM 1292 O O . VAL A 1 169 ? -0.536 8.011 -9.296 1.00 57.81 169 VAL A O 1
ATOM 1295 N N . HIS A 1 170 ? -1.929 9.665 -9.858 1.00 62.25 170 HIS A N 1
ATOM 1296 C CA . HIS A 1 170 ? -2.805 9.455 -8.715 1.00 62.25 170 HIS A CA 1
ATOM 1297 C C . HIS A 1 170 ? -3.813 8.337 -8.993 1.00 62.25 170 HIS A C 1
ATOM 1299 O O . HIS A 1 170 ? -4.876 8.563 -9.576 1.00 62.25 170 HIS A O 1
ATOM 1305 N N . ILE A 1 171 ? -3.502 7.126 -8.534 1.00 68.19 171 ILE A N 1
ATOM 1306 C CA . ILE A 1 171 ? -4.469 6.027 -8.508 1.00 68.19 171 ILE A CA 1
ATOM 1307 C C . ILE A 1 171 ? -5.094 5.965 -7.111 1.00 68.19 171 ILE A C 1
ATOM 1309 O O . ILE A 1 171 ? -4.366 5.817 -6.119 1.00 68.19 171 ILE A O 1
ATOM 1313 N N . PRO A 1 172 ? -6.429 6.104 -7.000 1.00 72.56 172 PRO A N 1
ATOM 1314 C CA . PRO A 1 172 ? -7.100 6.034 -5.711 1.00 72.56 172 PRO A CA 1
ATOM 1315 C C . PRO A 1 172 ? -6.943 4.635 -5.108 1.00 72.56 172 PRO A C 1
ATOM 1317 O O . PRO A 1 172 ? -7.005 3.633 -5.815 1.00 72.56 172 PRO A O 1
ATOM 1320 N N . SER A 1 173 ? -6.768 4.549 -3.791 1.00 78.50 173 SER A N 1
ATOM 1321 C CA . SER A 1 173 ? -6.811 3.261 -3.097 1.00 78.50 173 SER A CA 1
ATOM 1322 C C . SER A 1 173 ? -8.273 2.823 -2.876 1.00 78.50 173 SER A C 1
ATOM 1324 O O . SER A 1 173 ? -9.108 3.657 -2.514 1.00 78.50 173 SER A O 1
ATOM 1326 N N . PRO A 1 174 ? -8.619 1.527 -3.039 1.00 82.38 174 PRO A N 1
ATOM 1327 C CA . PRO A 1 174 ? -9.986 1.023 -2.860 1.00 82.38 174 PRO A CA 1
ATOM 1328 C C . PRO A 1 174 ? -10.448 0.959 -1.397 1.00 82.38 174 PRO A C 1
ATOM 1330 O O . PRO A 1 174 ? -11.539 0.454 -1.123 1.00 82.38 174 PRO A O 1
ATOM 1333 N N . TYR A 1 175 ? -9.627 1.410 -0.443 1.00 83.06 175 TYR A N 1
ATOM 1334 C CA . TYR A 1 175 ? -9.817 1.129 0.978 1.00 83.06 175 TYR A CA 1
ATOM 1335 C C . TYR A 1 175 ? -11.169 1.589 1.544 1.00 83.06 175 TYR A C 1
ATOM 1337 O O . TYR A 1 175 ? -11.689 0.972 2.474 1.00 83.06 175 TYR A O 1
ATOM 1345 N N . TRP A 1 176 ? -11.781 2.634 0.978 1.00 84.19 176 TRP A N 1
ATOM 1346 C CA . TRP A 1 176 ? -13.061 3.162 1.457 1.00 84.19 176 TRP A CA 1
ATOM 1347 C C . TRP A 1 176 ? -14.221 2.164 1.300 1.00 84.19 176 TRP A C 1
ATOM 1349 O O . TRP A 1 176 ? -15.088 2.065 2.175 1.00 84.19 176 TRP A O 1
ATOM 1359 N N . GLY A 1 177 ? -14.201 1.372 0.222 1.00 81.50 177 GLY A N 1
ATOM 1360 C CA . GLY A 1 177 ? -15.233 0.380 -0.102 1.00 81.50 177 GLY A CA 1
ATOM 1361 C C . GLY A 1 177 ? -15.106 -0.951 0.648 1.00 81.50 177 GLY A C 1
ATOM 1362 O O . GLY A 1 177 ? -15.969 -1.814 0.510 1.00 81.50 177 GLY A O 1
ATOM 1363 N N . LEU A 1 178 ? -14.046 -1.144 1.437 1.00 83.25 178 LEU A N 1
ATOM 1364 C CA . LEU A 1 178 ? -13.789 -2.390 2.167 1.00 83.25 178 LEU A CA 1
ATOM 1365 C C . LEU A 1 178 ? -14.519 -2.421 3.512 1.00 83.25 178 LEU A C 1
ATOM 1367 O O . LEU A 1 178 ? -14.646 -1.393 4.167 1.00 83.25 178 LEU A O 1
ATOM 1371 N N . ASP A 1 179 ? -14.953 -3.590 3.977 1.00 84.50 179 ASP A N 1
ATOM 1372 C CA . ASP A 1 179 ? -15.520 -3.730 5.323 1.00 84.50 179 ASP A CA 1
ATOM 1373 C C . ASP A 1 179 ? -14.412 -3.927 6.368 1.00 84.50 179 ASP A C 1
ATOM 1375 O O . ASP A 1 179 ? -14.012 -5.047 6.687 1.00 84.50 179 ASP A O 1
ATOM 1379 N N . TRP A 1 180 ? -13.858 -2.811 6.841 1.00 86.31 180 TRP A N 1
ATOM 1380 C CA . TRP A 1 180 ? -12.789 -2.792 7.841 1.00 86.31 180 TRP A CA 1
ATOM 1381 C C . TRP A 1 180 ? -13.231 -2.314 9.223 1.00 86.31 180 TRP A C 1
ATOM 1383 O O . TRP A 1 180 ? -12.392 -2.137 10.107 1.00 86.31 180 TRP A O 1
ATOM 1393 N N . LEU A 1 181 ? -14.533 -2.107 9.430 1.00 83.06 181 LEU A N 1
ATOM 1394 C CA . LEU A 1 181 ? -15.033 -1.803 10.763 1.00 83.06 181 LEU A CA 1
ATOM 1395 C C . LEU A 1 181 ? -14.871 -3.042 11.664 1.00 83.06 181 LEU A C 1
ATOM 1397 O O . LEU A 1 181 ? -15.022 -4.171 11.187 1.00 83.06 181 LEU A O 1
ATOM 1401 N N . PRO A 1 182 ? -14.560 -2.867 12.960 1.00 75.56 182 PRO A N 1
ATOM 1402 C CA . PRO A 1 182 ? -14.551 -3.977 13.904 1.00 75.56 182 PRO A CA 1
ATOM 1403 C C . PRO A 1 182 ? -15.907 -4.698 13.917 1.00 75.56 182 PRO A C 1
ATOM 1405 O O . PRO A 1 182 ? -16.959 -4.055 13.875 1.00 75.56 182 PRO A O 1
ATOM 1408 N N . GLU A 1 183 ? -15.889 -6.031 13.991 1.00 72.50 183 GLU A N 1
ATOM 1409 C CA . GLU A 1 183 ? -17.111 -6.814 14.207 1.00 72.50 183 GLU A CA 1
ATOM 1410 C C . GLU A 1 183 ? -17.728 -6.429 15.567 1.00 72.50 183 GLU A C 1
ATOM 1412 O O . GLU A 1 183 ? -17.004 -6.241 16.547 1.00 72.50 183 GLU A O 1
ATOM 1417 N N . LYS A 1 184 ? -19.056 -6.256 15.606 1.00 57.19 184 LYS A N 1
ATOM 1418 C CA . LYS A 1 184 ? -19.801 -5.873 16.819 1.00 57.19 184 LYS A CA 1
ATOM 1419 C C . LYS A 1 184 ? -19.929 -7.009 17.825 1.00 57.19 184 LYS A C 1
ATOM 1421 O O . LYS A 1 184 ? -20.159 -8.156 17.381 1.00 57.19 184 LYS A O 1
#